Protein AF-A0AB73HTW9-F1 (afdb_monomer_lite)

pLDDT: mean 83.54, std 16.9, range [33.88, 97.88]

Foldseek 3Di:
DCVVDVVLLLLQLLLLCCQQLLDALVQQADFDPQFAFLLQWDADPVRWTKRFGDGPNDGPAITTHDPVCLQPRQQVSCVSVVHHSHGDNPGRHGPDADPVRGHGDHSVVSCVSNVVVLVVVLVVCVVVPHDVVVSVVCVVCVRVCSSLVSLVVCVVVDDPVNSCRSNVDPDCPVPVVPDPPPPPDD

Sequence (186 aa):
MASEDVRHERTLFILATVYAMYLNVSDLSGTGRDAPAMKDFRRDAAGLWWLYLRKGGRLIDRVRAPQEYLDVYLARYRRILNLPPLPSDDEAVPLLCTLRGRPGLSDHHIRGLLQPVFDLALVRMRQDGWSEMEVDQLRSASLQWIRNTSARLASPNLNVLELQAALRIRDVIRYTATVPNEESDS

Radius of gyration: 17.73 Å; chains: 1; bounding box: 41×35×54 Å

Structure (mmCIF, N/CA/C/O backbone):
data_AF-A0AB73HTW9-F1
#
_entry.id   AF-A0AB73HTW9-F1
#
loop_
_atom_site.group_PDB
_atom_site.id
_atom_site.type_symbol
_atom_site.label_atom_id
_atom_site.label_alt_id
_atom_site.label_comp_id
_atom_site.label_asym_id
_atom_site.label_entity_id
_atom_site.label_seq_id
_atom_site.pdbx_PDB_ins_code
_atom_site.Cartn_x
_atom_site.Cartn_y
_atom_site.Cartn_z
_atom_site.occupancy
_atom_site.B_iso_or_equiv
_atom_site.auth_seq_id
_atom_site.auth_comp_id
_atom_site.auth_asym_id
_atom_site.auth_atom_id
_atom_site.pdbx_PDB_model_num
ATOM 1 N N . MET A 1 1 ? -18.161 -1.913 -0.623 1.00 71.50 1 MET A N 1
ATOM 2 C CA . MET A 1 1 ? -17.395 -0.847 -1.322 1.00 71.50 1 MET A CA 1
ATOM 3 C C . MET A 1 1 ? -16.703 -1.339 -2.600 1.00 71.50 1 MET A C 1
ATOM 5 O O . MET A 1 1 ? -17.263 -1.128 -3.658 1.00 71.50 1 MET A O 1
ATOM 9 N N . ALA A 1 2 ? -15.531 -1.996 -2.580 1.00 71.94 2 ALA A N 1
ATOM 10 C CA . ALA A 1 2 ? -14.818 -2.351 -3.831 1.00 71.94 2 ALA A CA 1
ATOM 11 C C . ALA A 1 2 ? -15.477 -3.466 -4.660 1.00 71.94 2 ALA A C 1
ATOM 13 O O . ALA A 1 2 ? -15.437 -3.431 -5.881 1.00 71.94 2 ALA A O 1
ATOM 14 N N . SER A 1 3 ? -16.133 -4.429 -4.008 1.00 79.38 3 SER A N 1
ATOM 15 C CA . SER A 1 3 ? -16.941 -5.439 -4.710 1.00 79.38 3 SER A CA 1
ATOM 16 C C . SER A 1 3 ? -18.249 -4.876 -5.287 1.00 79.38 3 SER A C 1
ATOM 18 O O . SER A 1 3 ? -18.907 -5.561 -6.058 1.00 79.38 3 SER A O 1
ATOM 20 N N . GLU A 1 4 ? -18.630 -3.653 -4.903 1.00 81.00 4 GLU A N 1
ATOM 21 C CA . GLU A 1 4 ? -19.848 -2.971 -5.366 1.00 81.00 4 GLU A CA 1
ATOM 22 C C . GLU A 1 4 ? -19.537 -1.926 -6.451 1.00 81.00 4 GLU A C 1
ATOM 24 O O . GLU A 1 4 ? -20.322 -1.765 -7.380 1.00 81.00 4 GLU A O 1
ATOM 29 N N . ASP A 1 5 ? -18.394 -1.230 -6.361 1.00 86.31 5 ASP A N 1
ATOM 30 C CA . ASP A 1 5 ? -17.963 -0.215 -7.329 1.00 86.31 5 ASP A CA 1
ATOM 31 C C . ASP A 1 5 ? -16.446 -0.286 -7.583 1.00 86.31 5 ASP A C 1
ATOM 33 O O . ASP A 1 5 ? -15.616 -0.101 -6.682 1.00 86.31 5 ASP A O 1
ATOM 37 N N . VAL A 1 6 ? -16.089 -0.476 -8.858 1.00 86.75 6 VAL A N 1
ATOM 38 C CA . VAL A 1 6 ? -14.709 -0.532 -9.364 1.00 86.75 6 VAL A CA 1
ATOM 39 C C . VAL A 1 6 ? -13.887 0.712 -9.008 1.00 86.75 6 VAL A C 1
ATOM 41 O O . VAL A 1 6 ? -12.664 0.644 -8.880 1.00 86.75 6 VAL A O 1
ATOM 44 N N . ARG A 1 7 ? -14.532 1.864 -8.783 1.00 87.25 7 ARG A N 1
ATOM 45 C CA . ARG A 1 7 ? -13.865 3.114 -8.380 1.00 87.25 7 ARG A CA 1
ATOM 46 C C . ARG A 1 7 ? -13.124 2.987 -7.049 1.00 87.25 7 ARG A C 1
ATOM 48 O O . ARG A 1 7 ? -12.178 3.740 -6.809 1.00 87.25 7 ARG A O 1
ATOM 55 N N . HIS A 1 8 ? -13.512 2.030 -6.206 1.00 92.31 8 HIS A N 1
ATOM 56 C CA . HIS A 1 8 ? -12.873 1.773 -4.919 1.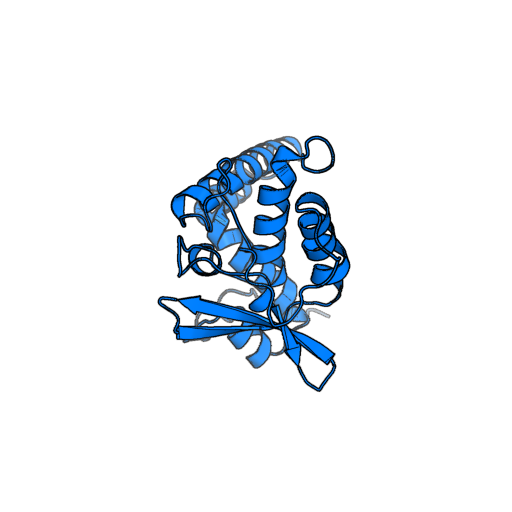00 92.31 8 HIS A CA 1
ATOM 57 C C . HIS A 1 8 ? -11.729 0.751 -4.979 1.00 92.31 8 HIS A C 1
ATOM 59 O O . HIS A 1 8 ? -11.052 0.568 -3.969 1.00 92.31 8 HIS A O 1
ATOM 65 N N . GLU A 1 9 ? -11.440 0.137 -6.131 1.00 94.25 9 GLU A N 1
ATOM 66 C CA . GLU A 1 9 ? -10.352 -0.849 -6.269 1.00 94.25 9 GLU A CA 1
ATOM 67 C C . GLU A 1 9 ? -8.980 -0.252 -5.938 1.00 94.25 9 GLU A C 1
ATOM 69 O O . GLU A 1 9 ? -8.179 -0.867 -5.239 1.00 94.25 9 GLU A O 1
ATOM 74 N N . ARG A 1 10 ? -8.727 1.001 -6.341 1.00 95.25 10 ARG A N 1
ATOM 75 C CA . ARG A 1 10 ? -7.492 1.712 -5.969 1.00 95.25 10 ARG A CA 1
ATOM 76 C C . ARG A 1 10 ? -7.399 1.950 -4.462 1.00 95.25 10 ARG A C 1
ATOM 78 O O . ARG A 1 10 ? -6.324 1.806 -3.891 1.00 95.25 10 ARG A O 1
ATOM 85 N N . THR A 1 11 ? -8.509 2.311 -3.819 1.00 95.50 11 THR A N 1
ATOM 86 C CA . THR A 1 11 ? -8.559 2.504 -2.362 1.00 95.50 11 THR A CA 1
ATOM 87 C C . THR A 1 11 ? -8.315 1.186 -1.627 1.00 95.50 11 THR A C 1
ATOM 89 O O . THR A 1 11 ? -7.505 1.158 -0.704 1.00 95.50 11 THR A O 1
ATOM 92 N N . LEU A 1 12 ? -8.954 0.092 -2.063 1.00 95.44 12 LEU A N 1
ATOM 93 C CA . LEU A 1 12 ? -8.742 -1.247 -1.508 1.00 95.44 12 LEU A CA 1
ATOM 94 C C . LEU A 1 12 ? -7.286 -1.685 -1.663 1.00 95.44 12 LEU A C 1
ATOM 96 O O . LEU A 1 12 ? -6.686 -2.139 -0.693 1.00 95.44 12 LEU A O 1
ATOM 100 N N . PHE A 1 13 ? -6.717 -1.520 -2.858 1.00 96.75 13 PHE A N 1
ATOM 101 C CA . PHE A 1 13 ? -5.325 -1.860 -3.118 1.00 96.75 13 PHE A CA 1
ATOM 102 C C . PHE A 1 13 ? -4.390 -1.121 -2.161 1.00 96.75 13 PHE A C 1
ATOM 104 O O . PHE A 1 13 ? -3.608 -1.766 -1.471 1.00 96.75 13 PHE A O 1
ATOM 111 N N . ILE A 1 14 ? -4.515 0.206 -2.044 1.00 95.69 14 ILE A N 1
ATOM 112 C CA . ILE A 1 14 ? -3.699 1.013 -1.122 1.00 95.69 14 ILE A CA 1
ATOM 113 C C . ILE A 1 14 ? -3.844 0.506 0.317 1.00 95.69 14 ILE A C 1
ATOM 115 O O . ILE A 1 14 ? -2.840 0.299 0.995 1.00 95.69 14 ILE A O 1
ATOM 119 N N . LEU A 1 15 ? -5.080 0.306 0.778 1.00 93.56 15 LEU A N 1
ATOM 120 C CA . LEU A 1 15 ? -5.375 -0.133 2.139 1.00 93.56 15 LEU A CA 1
ATOM 121 C C . LEU A 1 15 ? -4.731 -1.491 2.444 1.00 93.56 15 LEU A C 1
ATOM 123 O O . LEU A 1 15 ? -4.021 -1.627 3.438 1.00 93.56 15 LEU A O 1
ATOM 127 N N . ALA A 1 16 ? -4.936 -2.470 1.561 1.00 94.44 16 ALA A N 1
ATOM 128 C CA . ALA A 1 16 ? -4.372 -3.807 1.687 1.00 94.44 16 ALA A CA 1
ATOM 129 C C . ALA A 1 16 ? -2.839 -3.786 1.629 1.00 94.44 16 ALA A C 1
ATOM 131 O O . ALA A 1 16 ? -2.193 -4.465 2.418 1.00 94.44 16 ALA A O 1
ATOM 132 N N . THR A 1 17 ? -2.255 -2.966 0.748 1.00 94.88 17 THR A N 1
ATOM 133 C CA . THR A 1 17 ? -0.798 -2.776 0.631 1.00 94.88 17 THR A CA 1
ATOM 134 C C . THR A 1 17 ? -0.213 -2.250 1.942 1.00 94.88 17 THR A C 1
ATOM 136 O O . THR A 1 17 ? 0.753 -2.803 2.464 1.00 94.88 17 THR A O 1
ATOM 139 N N . VAL A 1 18 ? -0.811 -1.187 2.493 1.00 91.56 18 VAL A N 1
ATOM 140 C CA . VAL A 1 18 ? -0.378 -0.570 3.754 1.00 91.56 18 VAL A CA 1
ATOM 141 C C . VAL A 1 18 ? -0.496 -1.551 4.914 1.00 91.56 18 VAL A C 1
ATOM 143 O O . VAL A 1 18 ? 0.427 -1.647 5.718 1.00 91.56 18 VAL A O 1
ATOM 146 N N . TYR A 1 19 ? -1.601 -2.292 4.975 1.00 88.44 19 TYR A N 1
ATOM 147 C CA . TYR A 1 19 ? -1.871 -3.256 6.035 1.00 88.44 19 TYR A CA 1
ATOM 148 C C . TYR A 1 19 ? -0.941 -4.476 5.973 1.00 88.44 19 TYR A C 1
ATOM 150 O O . TYR A 1 19 ? -0.276 -4.790 6.954 1.00 88.44 19 TYR A O 1
ATOM 158 N N . ALA A 1 20 ? -0.858 -5.148 4.822 1.00 90.12 20 ALA A N 1
ATOM 159 C CA . ALA A 1 20 ? -0.144 -6.419 4.680 1.00 90.12 20 ALA A CA 1
ATOM 160 C C . ALA A 1 20 ? 1.383 -6.283 4.765 1.00 90.12 20 ALA A C 1
ATOM 162 O O . ALA A 1 20 ? 2.072 -7.261 5.040 1.00 90.12 20 ALA A O 1
ATOM 163 N N . MET A 1 21 ? 1.914 -5.091 4.489 1.00 90.12 21 MET A N 1
ATOM 164 C CA . MET A 1 21 ? 3.356 -4.823 4.467 1.00 90.12 21 MET A CA 1
ATOM 165 C C . MET A 1 21 ? 3.774 -3.729 5.454 1.00 90.12 21 MET A C 1
ATOM 167 O O . MET A 1 21 ? 4.894 -3.225 5.373 1.00 90.12 21 MET A O 1
ATOM 171 N N . TYR A 1 22 ? 2.881 -3.352 6.374 1.00 87.25 22 TYR A N 1
ATOM 172 C CA . TYR A 1 22 ? 3.131 -2.377 7.440 1.00 87.25 22 TYR A CA 1
ATOM 173 C C . TYR A 1 22 ? 3.734 -1.068 6.919 1.00 87.25 22 TYR A C 1
ATOM 175 O O . TYR A 1 22 ? 4.659 -0.524 7.517 1.00 87.25 22 TYR A O 1
ATOM 183 N N . LEU A 1 23 ? 3.265 -0.573 5.773 1.00 88.00 23 LEU A N 1
ATOM 184 C CA . LEU A 1 23 ? 3.856 0.598 5.123 1.00 88.00 23 LEU A CA 1
ATOM 185 C C . LEU A 1 23 ? 3.364 1.905 5.741 1.00 88.00 23 LEU A C 1
ATOM 187 O O . LEU A 1 23 ? 2.275 1.998 6.299 1.00 88.00 23 LEU A O 1
ATOM 191 N N . ASN A 1 24 ? 4.161 2.963 5.612 1.00 88.00 24 ASN A N 1
ATOM 192 C CA . ASN A 1 24 ? 3.659 4.321 5.770 1.00 88.00 24 ASN A CA 1
ATOM 193 C C . ASN A 1 24 ? 2.975 4.747 4.469 1.00 88.00 24 ASN A C 1
ATOM 195 O O . ASN A 1 24 ? 3.372 4.336 3.382 1.00 88.00 24 ASN A O 1
ATOM 199 N N . VAL A 1 25 ? 2.006 5.661 4.546 1.00 89.12 25 VAL A N 1
ATOM 200 C CA . VAL A 1 25 ? 1.416 6.273 3.337 1.00 89.12 25 VAL A CA 1
ATOM 201 C C . VAL A 1 25 ? 2.493 6.926 2.467 1.00 89.12 25 VAL A C 1
ATOM 203 O O . VAL A 1 25 ? 2.462 6.835 1.238 1.00 89.12 25 VAL A O 1
ATOM 206 N N . SER A 1 26 ? 3.494 7.524 3.114 1.00 90.12 26 SER A N 1
ATOM 207 C CA . SER A 1 26 ? 4.637 8.112 2.438 1.00 90.12 26 SER A CA 1
ATOM 208 C C . SER A 1 26 ? 5.480 7.086 1.685 1.00 90.12 26 SER A C 1
ATOM 210 O O . SER A 1 26 ? 6.164 7.492 0.762 1.00 90.12 26 SER A O 1
ATOM 212 N N . ASP A 1 27 ? 5.424 5.789 1.990 1.00 92.12 27 ASP A N 1
ATOM 213 C CA . ASP A 1 27 ? 6.158 4.764 1.235 1.00 92.12 27 ASP A CA 1
ATOM 214 C C . ASP A 1 27 ? 5.536 4.513 -0.147 1.00 92.12 27 ASP A C 1
ATOM 216 O O . ASP A 1 27 ? 6.251 4.200 -1.095 1.00 92.12 27 ASP A O 1
ATOM 220 N N . LEU A 1 28 ? 4.220 4.714 -0.280 1.00 93.69 28 LEU A N 1
ATOM 221 C CA . LEU A 1 28 ? 3.478 4.556 -1.537 1.00 93.69 28 LEU A CA 1
ATOM 222 C C . LEU A 1 28 ? 3.302 5.867 -2.311 1.00 93.69 28 LEU A C 1
ATOM 224 O O . LEU A 1 28 ? 2.846 5.860 -3.456 1.00 93.69 28 LEU A O 1
ATOM 228 N N . SER A 1 29 ? 3.639 7.001 -1.696 1.00 94.44 29 SER A N 1
ATOM 229 C CA . SER A 1 29 ? 3.540 8.303 -2.347 1.00 94.44 29 SER A CA 1
ATOM 230 C C . SER A 1 29 ? 4.714 8.569 -3.289 1.00 94.44 29 SER A C 1
ATOM 232 O O . SER A 1 29 ? 5.833 8.094 -3.094 1.00 94.44 29 SER A O 1
ATOM 234 N N . GLY A 1 30 ? 4.474 9.386 -4.303 1.00 94.44 30 GLY A N 1
ATOM 235 C CA . GLY A 1 30 ? 5.463 9.773 -5.305 1.00 94.44 30 GLY A CA 1
ATOM 236 C C . GLY A 1 30 ? 4.753 10.188 -6.581 1.00 94.44 30 GLY A C 1
ATOM 237 O O . GLY A 1 30 ? 3.630 9.754 -6.821 1.00 94.44 30 GLY A O 1
ATOM 238 N N . THR A 1 31 ? 5.363 11.049 -7.388 1.00 93.50 31 THR A N 1
ATOM 239 C CA . THR A 1 31 ? 4.792 11.491 -8.667 1.00 93.50 31 THR A CA 1
ATOM 240 C C . THR A 1 31 ? 5.856 11.515 -9.757 1.00 93.50 31 THR A C 1
ATOM 242 O O . THR A 1 31 ? 7.052 11.632 -9.489 1.00 93.50 31 THR A O 1
ATOM 245 N N . GLY A 1 32 ? 5.424 11.404 -11.015 1.00 91.19 32 GLY A N 1
ATOM 246 C CA . GLY A 1 32 ? 6.343 11.488 -12.150 1.00 91.19 32 GLY A CA 1
ATOM 247 C C . GLY A 1 32 ? 7.371 10.355 -12.131 1.00 91.19 32 GLY A C 1
ATOM 248 O O . GLY A 1 32 ? 7.002 9.186 -12.065 1.00 91.19 32 GLY A O 1
ATOM 249 N N . ARG A 1 33 ? 8.661 10.708 -12.190 1.00 88.19 33 ARG A N 1
ATOM 250 C CA . ARG A 1 33 ? 9.775 9.742 -12.189 1.00 88.19 33 ARG A CA 1
ATOM 251 C C . ARG A 1 33 ? 9.998 9.060 -10.835 1.00 88.19 33 ARG A C 1
ATOM 253 O O . ARG A 1 33 ? 10.601 7.995 -10.809 1.00 88.19 33 ARG A O 1
ATOM 260 N N . ASP A 1 34 ? 9.500 9.654 -9.753 1.00 90.62 34 ASP A N 1
ATOM 261 C CA . ASP A 1 34 ? 9.613 9.120 -8.391 1.00 90.62 34 ASP A CA 1
ATOM 262 C C . ASP A 1 34 ? 8.378 8.314 -7.965 1.00 90.62 34 ASP A C 1
ATOM 264 O O . ASP A 1 34 ? 8.261 7.925 -6.804 1.00 90.62 34 ASP A O 1
ATOM 268 N N . ALA A 1 35 ? 7.426 8.087 -8.874 1.00 95.06 35 ALA A N 1
ATOM 269 C CA . ALA A 1 35 ? 6.278 7.240 -8.592 1.00 95.06 35 ALA A CA 1
ATOM 270 C C . ALA A 1 35 ? 6.724 5.772 -8.422 1.00 95.06 35 ALA A C 1
ATOM 272 O O . ALA A 1 35 ? 7.416 5.260 -9.308 1.00 95.06 35 ALA A O 1
ATOM 273 N N . PRO A 1 36 ? 6.300 5.079 -7.346 1.00 95.75 36 PRO A N 1
ATOM 274 C CA . PRO A 1 36 ? 6.485 3.635 -7.229 1.00 95.75 36 PRO A CA 1
ATOM 275 C C . PRO A 1 36 ? 5.899 2.900 -8.439 1.00 95.75 36 PRO A C 1
ATOM 277 O O . PRO A 1 36 ? 4.845 3.298 -8.948 1.00 95.75 36 PRO A O 1
ATOM 280 N N . ALA A 1 37 ? 6.548 1.827 -8.886 1.00 96.50 37 ALA A N 1
ATOM 281 C CA . ALA A 1 37 ? 6.168 1.076 -10.082 1.00 96.50 37 ALA A CA 1
ATOM 282 C C . ALA A 1 37 ? 6.061 -0.436 -9.829 1.00 96.50 37 ALA A C 1
ATOM 284 O O . ALA A 1 37 ? 6.561 -0.960 -8.840 1.00 96.50 37 ALA A O 1
ATOM 285 N N . MET A 1 38 ? 5.410 -1.158 -10.741 1.00 97.12 38 MET A N 1
ATOM 286 C CA . MET A 1 38 ? 5.185 -2.604 -10.636 1.00 97.12 38 MET A CA 1
ATOM 287 C C . MET A 1 38 ? 6.499 -3.390 -10.535 1.00 97.12 38 MET A C 1
ATOM 289 O O . MET A 1 38 ? 6.590 -4.295 -9.713 1.00 97.12 38 MET A O 1
ATOM 293 N N . LYS A 1 39 ? 7.547 -2.965 -11.253 1.00 96.06 39 LYS A N 1
ATOM 294 C CA . LYS A 1 39 ? 8.926 -3.486 -11.148 1.00 96.06 39 LYS A CA 1
ATOM 295 C C . LYS A 1 39 ? 9.589 -3.378 -9.767 1.00 96.06 39 LYS A C 1
ATOM 297 O O . LYS A 1 39 ? 10.694 -3.898 -9.570 1.00 96.06 39 LYS A O 1
ATOM 302 N N . ASP A 1 40 ? 8.998 -2.617 -8.845 1.00 96.56 40 ASP A N 1
ATOM 303 C CA . ASP A 1 40 ? 9.479 -2.535 -7.468 1.00 96.56 40 ASP A CA 1
ATOM 304 C C . ASP A 1 40 ? 9.033 -3.751 -6.644 1.00 96.56 40 ASP A C 1
ATOM 306 O O . ASP A 1 40 ? 9.660 -4.048 -5.629 1.00 96.56 40 ASP A O 1
ATOM 310 N N . PHE A 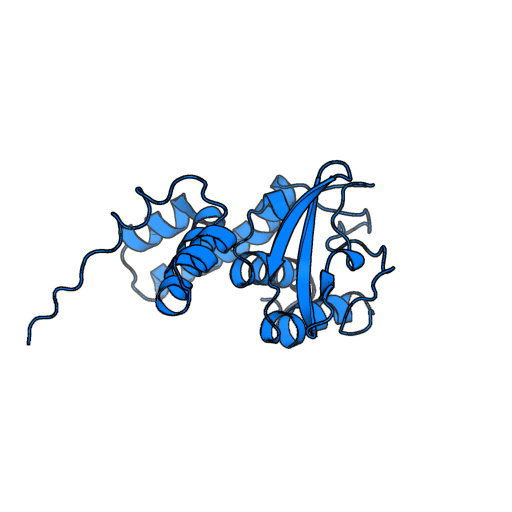1 41 ? 8.027 -4.509 -7.097 1.00 97.31 41 PHE A N 1
ATOM 311 C CA . PHE A 1 41 ? 7.805 -5.874 -6.630 1.00 97.31 41 PHE A CA 1
ATOM 312 C C . PHE A 1 41 ? 8.769 -6.816 -7.344 1.00 97.31 41 PHE A C 1
ATOM 314 O O . PHE A 1 41 ? 8.750 -6.917 -8.569 1.00 97.31 41 PHE A O 1
ATOM 321 N N . ARG A 1 42 ? 9.607 -7.517 -6.583 1.00 95.75 42 ARG A N 1
ATOM 322 C CA . ARG A 1 42 ? 10.604 -8.444 -7.126 1.00 95.75 42 ARG A CA 1
ATOM 323 C C . ARG A 1 42 ? 10.626 -9.741 -6.357 1.00 95.75 42 ARG A C 1
ATOM 325 O O . ARG A 1 42 ? 10.487 -9.746 -5.134 1.00 95.75 42 ARG A O 1
ATOM 332 N N . ARG A 1 43 ? 10.872 -10.822 -7.085 1.00 95.38 43 ARG A N 1
ATOM 333 C CA . ARG A 1 43 ? 11.101 -12.141 -6.511 1.00 95.38 43 ARG A CA 1
ATOM 334 C C . ARG A 1 43 ? 12.600 -12.385 -6.377 1.00 95.38 43 ARG A C 1
ATOM 336 O O . ARG A 1 43 ? 13.350 -12.127 -7.314 1.00 95.38 43 ARG A O 1
ATOM 343 N N . ASP A 1 44 ? 13.042 -12.857 -5.220 1.00 94.19 44 ASP A N 1
ATOM 344 C CA . ASP A 1 44 ? 14.433 -13.251 -5.012 1.00 94.19 44 ASP A CA 1
ATOM 345 C C . ASP A 1 44 ? 14.707 -14.692 -5.481 1.00 94.19 44 ASP A C 1
ATOM 347 O O . ASP A 1 44 ? 13.817 -15.407 -5.948 1.00 94.19 44 ASP A O 1
ATOM 351 N N . ALA A 1 45 ? 15.964 -15.127 -5.355 1.00 94.00 45 ALA A N 1
ATOM 352 C CA . ALA A 1 45 ? 16.395 -16.468 -5.750 1.00 94.00 45 ALA A CA 1
ATOM 353 C C . ALA A 1 45 ? 15.751 -17.596 -4.921 1.00 94.00 45 ALA A C 1
ATOM 355 O O . ALA A 1 45 ? 15.685 -18.729 -5.389 1.00 94.00 45 ALA A O 1
ATOM 356 N N . ALA A 1 46 ? 15.258 -17.296 -3.715 1.00 93.88 46 ALA A N 1
ATOM 357 C CA . ALA A 1 46 ? 14.534 -18.241 -2.870 1.00 93.88 46 ALA A CA 1
ATOM 358 C C . ALA A 1 46 ? 13.029 -18.290 -3.203 1.00 93.88 46 ALA A C 1
ATOM 360 O O . ALA A 1 46 ? 12.271 -19.001 -2.547 1.00 93.88 46 ALA A O 1
ATOM 361 N N . GLY A 1 47 ? 12.584 -17.541 -4.217 1.00 92.56 47 GLY A N 1
ATOM 362 C CA . GLY A 1 47 ? 11.184 -17.473 -4.625 1.00 92.56 47 GLY A CA 1
ATOM 363 C C . GLY A 1 47 ? 10.339 -16.523 -3.775 1.00 92.56 47 GLY A C 1
ATOM 364 O O . GLY A 1 47 ? 9.122 -16.484 -3.948 1.00 92.56 47 GLY A O 1
ATOM 365 N N . LEU A 1 48 ? 10.956 -15.745 -2.885 1.00 94.38 48 LEU A N 1
ATOM 366 C CA . LEU A 1 48 ? 10.261 -14.835 -1.984 1.00 94.38 48 LEU A CA 1
ATOM 367 C C . LEU A 1 48 ? 10.064 -13.477 -2.638 1.00 94.38 48 LEU A C 1
ATOM 369 O O . LEU A 1 48 ? 10.961 -12.951 -3.296 1.00 94.38 48 LEU A O 1
ATOM 373 N N . TRP A 1 49 ? 8.896 -12.885 -2.422 1.00 96.75 49 TRP A N 1
ATOM 374 C CA . TRP A 1 49 ? 8.562 -11.585 -2.980 1.00 96.75 49 TRP A CA 1
ATOM 375 C C . TRP A 1 49 ? 8.848 -10.440 -2.018 1.00 96.75 49 TRP A C 1
ATOM 377 O O . TRP A 1 49 ? 8.598 -10.508 -0.813 1.00 96.75 49 TRP A O 1
ATOM 387 N N . TRP A 1 50 ? 9.325 -9.348 -2.598 1.00 96.56 50 TRP A N 1
ATOM 388 C CA . TRP A 1 50 ? 9.738 -8.142 -1.906 1.00 96.56 50 TRP A CA 1
ATOM 389 C C . TRP A 1 50 ? 9.193 -6.920 -2.625 1.00 96.56 50 TRP A C 1
ATOM 391 O O . TRP A 1 50 ? 9.247 -6.852 -3.850 1.00 96.56 50 TRP A O 1
ATOM 401 N N . LEU A 1 51 ? 8.739 -5.932 -1.864 1.00 96.94 51 LEU A N 1
ATOM 402 C CA . LEU A 1 51 ? 8.467 -4.591 -2.359 1.00 96.94 51 LEU A CA 1
ATOM 403 C C . LEU A 1 51 ? 9.648 -3.681 -2.009 1.00 96.94 51 LEU A C 1
ATOM 405 O O . LEU A 1 51 ? 9.935 -3.437 -0.837 1.00 96.94 51 LEU A O 1
ATOM 409 N N . TYR A 1 52 ? 10.332 -3.181 -3.033 1.00 95.25 52 TYR A N 1
ATOM 410 C CA . TYR A 1 52 ? 11.459 -2.263 -2.914 1.00 95.25 52 TYR A CA 1
ATOM 411 C C . TYR A 1 52 ? 10.950 -0.822 -2.829 1.00 95.25 52 TYR A C 1
ATOM 413 O O . TYR A 1 52 ? 10.366 -0.289 -3.766 1.00 95.25 52 TYR A O 1
ATOM 421 N N . LEU A 1 53 ? 11.200 -0.159 -1.706 1.00 94.38 53 LEU A N 1
ATOM 422 C CA . LEU A 1 53 ? 10.750 1.205 -1.460 1.00 94.38 53 LEU A CA 1
ATOM 423 C C . LEU A 1 53 ? 11.812 2.190 -1.940 1.00 94.38 53 LEU A C 1
ATOM 425 O O . LEU A 1 53 ? 12.971 2.128 -1.523 1.00 94.38 53 LEU A O 1
ATOM 429 N N . ARG A 1 54 ? 11.425 3.122 -2.814 1.00 90.88 54 ARG A N 1
ATOM 430 C CA . ARG A 1 54 ? 12.346 4.090 -3.422 1.00 90.88 54 ARG A CA 1
ATOM 431 C C . ARG A 1 54 ? 11.891 5.528 -3.220 1.00 90.88 54 ARG A C 1
ATOM 433 O O . ARG A 1 54 ? 10.699 5.818 -3.230 1.00 90.88 54 ARG A O 1
ATOM 440 N N . LYS A 1 55 ? 12.857 6.438 -3.073 1.00 86.62 55 LYS A N 1
ATOM 441 C CA . LYS A 1 55 ? 12.647 7.894 -3.011 1.00 86.62 55 LYS A CA 1
ATOM 442 C C . LYS A 1 55 ? 13.766 8.620 -3.746 1.00 86.62 55 LYS A C 1
ATOM 444 O O . LYS A 1 55 ? 14.937 8.352 -3.481 1.00 86.62 55 LYS A O 1
ATOM 449 N N . GLY A 1 56 ? 13.424 9.521 -4.670 1.00 85.38 56 GLY A N 1
ATOM 450 C CA . GLY A 1 56 ? 14.424 10.245 -5.465 1.00 85.38 56 GLY A CA 1
ATOM 451 C C . GLY A 1 56 ? 15.342 9.297 -6.248 1.00 85.38 56 GLY A C 1
ATOM 452 O O . GLY A 1 56 ? 16.557 9.480 -6.258 1.00 85.38 56 GLY A O 1
ATOM 453 N N . GLY A 1 57 ? 14.792 8.194 -6.768 1.00 83.75 57 GLY A N 1
ATOM 454 C CA . GLY A 1 57 ? 15.540 7.109 -7.422 1.00 83.75 57 GLY A CA 1
ATOM 455 C C . GLY A 1 57 ? 16.392 6.207 -6.511 1.00 83.75 57 GLY A C 1
ATOM 456 O O . GLY A 1 57 ? 16.883 5.173 -6.968 1.00 83.75 57 GLY A O 1
ATOM 457 N N . ARG A 1 58 ? 16.553 6.528 -5.222 1.00 88.56 58 ARG A N 1
ATOM 458 C CA . ARG A 1 58 ? 17.360 5.737 -4.279 1.00 88.56 58 ARG A CA 1
ATOM 459 C C . ARG A 1 58 ? 16.514 4.691 -3.569 1.00 88.56 58 ARG A C 1
ATOM 461 O O . ARG A 1 58 ? 15.386 4.976 -3.174 1.00 88.56 58 ARG A O 1
ATOM 468 N N . LEU A 1 59 ? 17.072 3.494 -3.389 1.00 91.56 59 LEU A N 1
ATOM 469 C CA . LEU A 1 59 ? 16.494 2.473 -2.518 1.00 91.56 59 LEU A CA 1
ATOM 470 C C . LEU A 1 59 ? 16.585 2.965 -1.072 1.00 91.56 59 LEU A C 1
ATOM 472 O O . LEU A 1 59 ? 17.683 3.238 -0.594 1.00 91.56 59 LEU A O 1
ATOM 476 N N . ILE A 1 60 ? 15.440 3.095 -0.407 1.00 92.00 60 ILE A N 1
ATOM 477 C CA . ILE A 1 60 ? 15.385 3.455 1.013 1.00 92.00 60 ILE A CA 1
ATOM 478 C C . ILE A 1 60 ? 15.179 2.228 1.894 1.00 92.00 60 ILE A C 1
ATOM 480 O O . ILE A 1 60 ? 15.633 2.234 3.033 1.00 92.00 60 ILE A O 1
ATOM 484 N N . ASP A 1 61 ? 14.489 1.202 1.385 1.00 91.44 61 ASP A N 1
ATOM 485 C CA . ASP A 1 61 ? 14.200 -0.027 2.124 1.00 91.44 61 ASP A CA 1
ATOM 486 C C . ASP A 1 61 ? 13.593 -1.108 1.223 1.00 91.44 61 ASP A C 1
ATOM 488 O O . ASP A 1 61 ? 13.251 -0.843 0.069 1.00 91.44 61 ASP A O 1
ATOM 492 N N . ARG A 1 62 ? 13.383 -2.306 1.765 1.00 93.00 62 ARG A N 1
ATOM 493 C CA . ARG A 1 62 ? 12.520 -3.328 1.170 1.00 93.00 62 ARG A CA 1
ATOM 494 C C . ARG A 1 62 ? 11.710 -4.035 2.247 1.00 93.00 62 ARG A C 1
ATOM 496 O O . ARG A 1 62 ? 12.217 -4.318 3.326 1.00 93.00 62 ARG A O 1
ATOM 503 N N . VAL A 1 63 ? 10.476 -4.386 1.920 1.00 92.06 63 VAL A N 1
ATOM 504 C CA . VAL A 1 63 ? 9.595 -5.154 2.808 1.00 92.06 63 VAL A CA 1
ATOM 505 C C . VAL A 1 63 ? 9.164 -6.437 2.123 1.00 92.06 63 VAL A C 1
ATOM 507 O O . VAL A 1 63 ? 9.031 -6.480 0.898 1.00 92.06 63 VAL A O 1
ATOM 510 N N . ARG A 1 64 ? 8.973 -7.502 2.900 1.00 93.56 64 ARG A N 1
ATOM 511 C CA . ARG A 1 64 ? 8.482 -8.766 2.356 1.00 93.56 64 ARG A CA 1
ATOM 512 C C . ARG A 1 64 ? 7.016 -8.611 1.969 1.00 93.56 64 ARG A C 1
ATOM 514 O O . ARG A 1 64 ? 6.221 -8.143 2.775 1.00 93.56 64 ARG A O 1
ATOM 521 N N . ALA A 1 65 ? 6.676 -9.023 0.754 1.00 95.12 65 ALA A N 1
ATOM 522 C CA . ALA A 1 65 ? 5.301 -9.091 0.283 1.00 95.12 65 ALA A CA 1
ATOM 523 C C . ALA A 1 65 ? 4.784 -10.524 0.505 1.00 95.12 65 ALA A C 1
ATOM 525 O O . ALA A 1 65 ? 5.309 -11.453 -0.119 1.00 95.12 65 ALA A O 1
ATOM 526 N N . PRO A 1 66 ? 3.806 -10.745 1.406 1.00 93.62 66 PRO A N 1
ATOM 527 C CA . PRO A 1 66 ? 3.250 -12.076 1.636 1.00 93.62 66 PRO A CA 1
ATOM 528 C C . PRO A 1 66 ? 2.634 -12.656 0.359 1.00 93.62 66 PRO A C 1
ATOM 530 O O . PRO A 1 66 ? 2.013 -11.928 -0.413 1.00 93.62 66 PRO A O 1
ATOM 533 N N . GLN A 1 67 ? 2.761 -13.969 0.156 1.00 93.75 67 GLN A N 1
ATOM 534 C CA . GLN A 1 67 ? 2.241 -14.630 -1.047 1.00 93.75 67 GLN A CA 1
ATOM 535 C C . GLN A 1 67 ? 0.721 -14.441 -1.188 1.00 93.75 67 GLN A C 1
ATOM 537 O O . GLN A 1 67 ? 0.248 -14.038 -2.245 1.00 93.75 67 GLN A O 1
ATOM 542 N N . GLU A 1 68 ? -0.026 -14.595 -0.092 1.00 94.62 68 GLU A N 1
ATOM 543 C CA . GLU A 1 68 ? -1.476 -14.357 -0.057 1.00 94.62 68 GLU A CA 1
ATOM 544 C C . GLU A 1 68 ? -1.848 -12.932 -0.500 1.00 94.62 68 GLU A C 1
ATOM 546 O O . GLU A 1 68 ? -2.810 -12.730 -1.240 1.00 94.62 68 GLU A O 1
ATOM 551 N N . TYR A 1 69 ? -1.050 -11.930 -0.113 1.00 96.50 69 TYR A N 1
ATOM 552 C CA . TYR A 1 69 ? -1.277 -10.555 -0.548 1.00 96.50 69 TYR A CA 1
ATOM 553 C C . TYR A 1 69 ? -1.143 -10.407 -2.072 1.00 96.50 69 TYR A C 1
ATOM 555 O O . TYR A 1 69 ? -1.930 -9.686 -2.696 1.00 96.50 69 TYR A O 1
ATOM 563 N N . LEU A 1 70 ? -0.173 -11.096 -2.681 1.00 97.38 70 LEU A N 1
ATOM 564 C CA . LEU A 1 70 ? 0.032 -11.059 -4.128 1.00 97.38 70 LEU A CA 1
ATOM 565 C C . LEU A 1 70 ? -1.144 -11.694 -4.870 1.00 97.38 70 LEU A C 1
ATOM 567 O O . LEU A 1 70 ? -1.682 -11.093 -5.802 1.00 97.38 70 LEU A O 1
ATOM 571 N N . ASP A 1 71 ? -1.556 -12.877 -4.421 1.00 96.44 71 ASP A N 1
ATOM 572 C CA . ASP A 1 71 ? -2.584 -13.683 -5.079 1.00 96.44 71 ASP A CA 1
ATOM 573 C C . ASP A 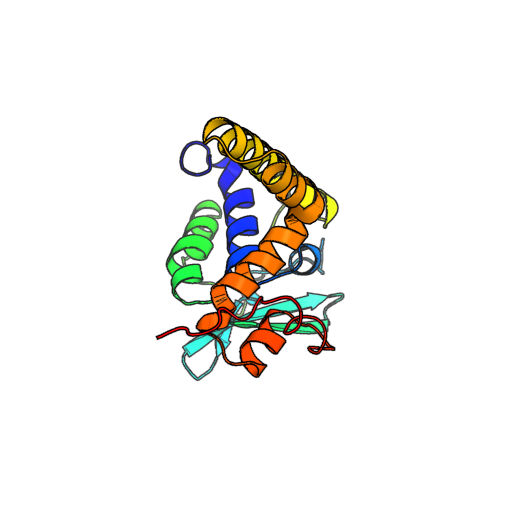1 71 ? -3.974 -13.044 -4.970 1.00 96.44 71 ASP A C 1
ATOM 575 O O . ASP A 1 71 ? -4.772 -13.109 -5.908 1.00 96.44 71 ASP A O 1
ATOM 579 N N . VAL A 1 72 ? -4.256 -12.377 -3.846 1.00 96.19 72 VAL A N 1
ATOM 580 C CA . VAL A 1 72 ? -5.568 -11.778 -3.577 1.00 96.19 72 VAL A CA 1
ATOM 581 C C . VAL A 1 72 ? -5.626 -10.316 -4.013 1.00 96.19 72 VAL A C 1
ATOM 583 O O . VAL A 1 72 ? -6.498 -9.941 -4.796 1.00 96.19 72 VAL A O 1
ATOM 586 N N . TYR A 1 73 ? -4.725 -9.465 -3.518 1.00 97.56 73 TYR A N 1
ATOM 587 C CA . TYR A 1 73 ? -4.870 -8.011 -3.643 1.00 97.56 73 TYR A CA 1
ATOM 588 C C . TYR A 1 73 ? -4.094 -7.435 -4.824 1.00 97.56 73 TYR A C 1
ATOM 590 O O . TYR A 1 73 ? -4.655 -6.645 -5.590 1.00 97.56 73 TYR A O 1
ATOM 598 N N . LEU A 1 74 ? -2.833 -7.840 -5.016 1.00 97.81 74 LEU A N 1
ATOM 599 C CA . LEU A 1 74 ? -2.036 -7.351 -6.144 1.00 97.81 74 LEU A CA 1
ATOM 600 C C . LEU A 1 74 ? -2.624 -7.838 -7.473 1.00 97.81 74 LEU A C 1
ATOM 602 O O . LEU A 1 74 ? -2.875 -7.024 -8.362 1.00 97.81 74 LEU A O 1
ATOM 606 N N . ALA A 1 75 ? -2.912 -9.137 -7.590 1.00 97.88 75 ALA A N 1
ATOM 607 C CA . ALA A 1 75 ? -3.506 -9.716 -8.791 1.00 97.88 75 ALA A CA 1
ATOM 608 C C . ALA A 1 75 ? -4.881 -9.106 -9.116 1.00 97.88 75 ALA A C 1
ATOM 610 O O . ALA A 1 75 ? -5.165 -8.806 -10.279 1.00 97.88 75 ALA A O 1
ATOM 611 N N . ARG A 1 76 ? -5.727 -8.868 -8.100 1.00 97.12 76 ARG A N 1
ATOM 612 C CA . ARG A 1 76 ? -7.029 -8.197 -8.270 1.00 97.12 76 ARG A CA 1
ATOM 613 C C . ARG A 1 76 ? -6.863 -6.800 -8.851 1.00 97.12 76 ARG A C 1
ATOM 615 O O . ARG A 1 76 ? -7.503 -6.486 -9.850 1.00 97.12 76 ARG A O 1
ATOM 622 N N . TYR A 1 77 ? -5.991 -5.986 -8.267 1.00 97.44 77 TYR A N 1
ATOM 623 C CA . TYR A 1 77 ? -5.790 -4.617 -8.725 1.00 97.44 77 TYR A CA 1
ATOM 624 C C . TYR A 1 77 ? -5.151 -4.558 -10.119 1.00 97.44 77 TYR A C 1
ATOM 626 O O . TYR A 1 77 ? -5.586 -3.789 -10.975 1.00 97.44 77 TYR A O 1
ATOM 634 N N . ARG A 1 78 ? -4.181 -5.435 -10.400 1.00 97.31 78 ARG A N 1
ATOM 635 C CA . ARG A 1 78 ? -3.554 -5.559 -11.725 1.00 97.31 78 ARG A CA 1
ATOM 636 C C . ARG A 1 78 ? -4.553 -5.951 -12.811 1.00 97.31 78 ARG A C 1
ATOM 638 O O . ARG A 1 78 ? -4.473 -5.410 -13.910 1.00 97.31 78 ARG A O 1
ATOM 645 N N . ARG A 1 79 ? -5.555 -6.779 -12.497 1.00 96.44 79 ARG A N 1
ATOM 646 C CA . ARG A 1 79 ? -6.657 -7.091 -13.424 1.00 96.44 79 ARG A CA 1
ATOM 647 C C . ARG A 1 79 ? -7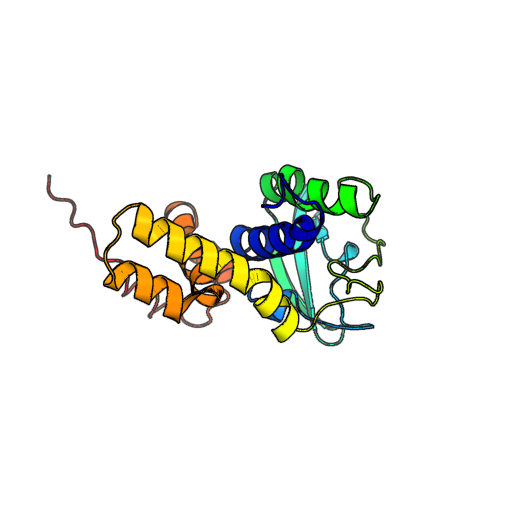.450 -5.844 -13.825 1.00 96.44 79 ARG A C 1
ATOM 649 O O . ARG A 1 79 ? -7.773 -5.699 -14.996 1.00 96.44 79 ARG A O 1
ATOM 656 N N . ILE A 1 80 ? -7.707 -4.922 -12.893 1.00 94.44 80 ILE A N 1
ATOM 657 C CA . ILE A 1 80 ? -8.375 -3.638 -13.190 1.00 94.44 80 ILE A CA 1
ATOM 658 C C . ILE A 1 80 ? -7.532 -2.769 -14.130 1.00 94.44 80 ILE A C 1
ATOM 660 O O . ILE A 1 80 ? -8.070 -2.026 -14.947 1.00 94.44 80 ILE A O 1
ATOM 664 N N . LEU A 1 81 ? -6.206 -2.889 -14.046 1.00 94.12 81 LEU A N 1
ATOM 665 C CA . LEU A 1 81 ? -5.257 -2.222 -14.936 1.00 94.12 81 LEU A CA 1
ATOM 666 C C . LEU A 1 81 ? -5.013 -2.983 -16.255 1.00 94.12 81 LEU A C 1
ATOM 668 O O . LEU A 1 81 ? -4.218 -2.520 -17.068 1.00 94.12 81 LEU A O 1
ATOM 672 N N . ASN A 1 82 ? -5.688 -4.119 -16.481 1.00 95.88 82 ASN A N 1
ATOM 673 C CA . ASN A 1 82 ? -5.471 -5.036 -17.608 1.00 95.88 82 ASN A CA 1
ATOM 674 C C . ASN A 1 82 ? -4.029 -5.565 -17.710 1.00 95.88 82 ASN A C 1
ATOM 676 O O . ASN A 1 82 ? -3.471 -5.698 -18.798 1.00 95.88 82 ASN A O 1
ATOM 680 N N . LEU A 1 83 ? -3.425 -5.868 -16.562 1.00 96.81 83 LEU A N 1
ATOM 681 C CA . LEU A 1 83 ? -2.076 -6.417 -16.452 1.00 96.81 83 LEU A CA 1
ATOM 682 C C . LEU A 1 83 ? -2.117 -7.901 -16.043 1.00 96.81 83 LEU A C 1
ATOM 684 O O . LEU A 1 83 ? -3.072 -8.329 -15.384 1.00 96.81 83 LEU A O 1
ATOM 688 N N . PRO A 1 84 ? -1.074 -8.692 -16.368 1.00 96.94 84 PRO A N 1
ATOM 689 C CA . PRO A 1 84 ? -0.924 -10.053 -15.851 1.00 96.94 84 PRO A CA 1
ATOM 690 C C . PRO A 1 84 ? -0.919 -10.087 -14.312 1.00 96.94 84 PRO A C 1
ATOM 692 O O . PRO A 1 84 ? -0.493 -9.108 -13.704 1.00 96.94 84 PRO A O 1
ATOM 695 N N . PRO A 1 85 ? -1.318 -11.188 -13.648 1.00 95.38 85 PRO A N 1
ATOM 696 C CA . PRO A 1 85 ? -1.487 -11.230 -12.187 1.00 95.38 85 PRO A CA 1
ATOM 697 C C . PRO A 1 85 ? -0.247 -10.852 -11.368 1.00 95.38 85 PRO A C 1
ATOM 699 O O . PRO A 1 85 ? -0.374 -10.198 -10.338 1.00 95.38 85 PRO A O 1
ATOM 702 N N . LEU A 1 86 ? 0.943 -11.224 -11.842 1.00 96.38 86 LEU A N 1
ATOM 703 C CA . LEU A 1 86 ? 2.218 -10.904 -11.203 1.00 96.38 86 LEU A CA 1
ATOM 704 C C . LEU A 1 86 ? 3.028 -9.936 -12.078 1.00 96.38 86 LEU A C 1
ATOM 706 O O . LEU A 1 86 ? 2.890 -9.970 -13.305 1.00 96.38 86 LEU A O 1
ATOM 710 N N . PRO A 1 87 ? 3.834 -9.054 -11.467 1.00 96.12 87 PRO A N 1
ATOM 711 C CA . PRO A 1 87 ? 4.661 -8.097 -12.190 1.00 96.12 87 PRO A CA 1
ATOM 712 C C . PRO A 1 87 ? 5.912 -8.752 -12.780 1.00 96.12 87 PRO A C 1
ATOM 714 O O . PRO A 1 87 ? 6.439 -9.719 -12.229 1.00 96.12 87 PRO A O 1
ATOM 717 N N . SER A 1 88 ? 6.402 -8.192 -13.887 1.00 93.31 88 SER A N 1
ATOM 718 C CA . SER A 1 88 ? 7.735 -8.503 -14.421 1.00 93.31 88 SER A CA 1
ATOM 719 C C . SER A 1 88 ? 8.786 -7.499 -13.936 1.00 93.31 88 SER A C 1
ATOM 721 O O . SER A 1 88 ? 8.462 -6.334 -13.695 1.00 93.31 88 SER A O 1
ATOM 723 N N . ASP A 1 89 ? 10.055 -7.909 -13.892 1.00 90.31 89 ASP A N 1
ATOM 724 C CA . ASP A 1 89 ? 11.169 -7.090 -13.381 1.00 90.31 89 ASP A CA 1
ATOM 725 C C . ASP A 1 89 ? 11.389 -5.760 -14.132 1.00 90.31 89 ASP A C 1
ATOM 727 O O . ASP A 1 89 ? 11.920 -4.808 -13.552 1.00 90.31 89 ASP A O 1
ATOM 731 N N . ASP A 1 90 ? 10.939 -5.670 -15.388 1.00 92.31 90 ASP A N 1
ATOM 732 C CA . ASP A 1 90 ? 11.055 -4.481 -16.244 1.00 92.31 90 ASP A CA 1
ATOM 733 C C . ASP A 1 90 ? 9.742 -3.685 -16.374 1.00 92.31 90 ASP A C 1
ATOM 735 O O . ASP A 1 90 ? 9.644 -2.731 -17.151 1.00 92.31 90 ASP A O 1
ATOM 739 N N . GLU A 1 91 ? 8.712 -4.029 -15.595 1.00 95.19 91 GLU A N 1
ATOM 740 C CA . GLU A 1 91 ? 7.398 -3.398 -15.704 1.00 95.19 91 GLU A CA 1
ATOM 741 C C . GLU A 1 91 ? 7.380 -1.984 -15.100 1.00 95.19 91 GLU A C 1
ATOM 743 O O . GLU A 1 91 ? 7.171 -1.774 -13.902 1.00 95.19 91 GLU A O 1
ATOM 748 N N . ALA A 1 92 ? 7.569 -0.975 -15.949 1.00 94.25 92 ALA A N 1
ATOM 749 C CA . ALA A 1 92 ? 7.579 0.432 -15.547 1.00 94.25 92 ALA A CA 1
ATOM 750 C C . ALA A 1 92 ? 6.181 1.033 -15.285 1.00 94.25 92 ALA A C 1
ATOM 752 O O . ALA A 1 92 ? 6.069 2.243 -15.082 1.00 94.25 92 ALA A O 1
ATOM 753 N N . VAL A 1 93 ? 5.120 0.218 -15.291 1.00 96.31 93 VAL A N 1
ATOM 754 C CA . VAL A 1 93 ? 3.762 0.682 -14.989 1.00 96.31 93 VAL A CA 1
ATOM 755 C C . VAL A 1 93 ? 3.720 1.192 -13.541 1.00 96.31 93 VAL A C 1
ATOM 757 O O . VAL A 1 93 ? 4.139 0.465 -12.640 1.00 96.31 93 VAL A O 1
ATOM 760 N N . PRO A 1 94 ? 3.243 2.422 -13.276 1.00 96.50 94 PRO A N 1
ATOM 761 C CA . PRO A 1 94 ? 3.148 2.943 -11.915 1.00 96.50 94 PRO A CA 1
ATOM 762 C C . PRO A 1 94 ? 2.215 2.091 -11.046 1.00 96.50 94 PRO A C 1
ATOM 764 O O . PRO A 1 94 ? 1.162 1.657 -11.512 1.00 96.50 94 PRO A O 1
ATOM 767 N N . LEU A 1 95 ? 2.549 1.913 -9.764 1.00 96.31 95 LEU A N 1
ATOM 768 C CA . LEU A 1 95 ? 1.665 1.245 -8.800 1.00 96.31 95 LEU A CA 1
ATOM 769 C C . LEU A 1 95 ? 0.346 2.000 -8.650 1.00 96.31 95 LEU A C 1
ATOM 771 O O . LEU A 1 95 ? -0.723 1.406 -8.566 1.00 96.31 95 LEU A O 1
ATOM 775 N N . LEU A 1 96 ? 0.410 3.327 -8.612 1.00 96.88 96 LEU A N 1
ATOM 776 C CA . LEU A 1 96 ? -0.753 4.186 -8.457 1.00 96.88 96 LEU A CA 1
ATOM 777 C C . LEU A 1 96 ? -0.753 5.214 -9.577 1.00 96.88 96 LEU A C 1
ATOM 779 O O . LEU A 1 96 ? 0.284 5.785 -9.894 1.00 96.88 96 LEU A O 1
ATOM 783 N N . CYS A 1 97 ? -1.927 5.488 -10.133 1.00 95.19 97 CYS A N 1
ATOM 784 C CA . CYS A 1 97 ? -2.129 6.561 -11.098 1.00 95.19 97 CYS A CA 1
ATOM 785 C C . CYS A 1 97 ? -3.273 7.462 -10.642 1.00 95.19 97 CYS A C 1
ATOM 787 O O . CYS A 1 97 ? -4.233 7.013 -10.006 1.00 95.19 97 CYS A O 1
ATOM 789 N N . THR A 1 98 ? -3.203 8.739 -11.012 1.00 93.75 98 THR A N 1
ATOM 790 C CA . THR A 1 98 ? -4.358 9.645 -10.930 1.00 93.75 98 THR A CA 1
ATOM 791 C C . THR A 1 98 ? -5.483 9.171 -11.857 1.00 93.75 98 THR A C 1
ATOM 793 O O . THR A 1 98 ? -5.252 8.401 -12.785 1.00 93.75 98 THR A O 1
ATOM 796 N N . LEU A 1 99 ? -6.704 9.687 -11.672 1.00 89.00 99 LEU A N 1
ATOM 797 C CA . LEU A 1 99 ? -7.825 9.403 -12.588 1.00 89.00 99 LEU A CA 1
ATOM 798 C C . LEU A 1 99 ? -7.542 9.821 -14.042 1.00 89.00 99 LEU A C 1
ATOM 800 O O . LEU A 1 99 ? -8.134 9.276 -14.961 1.00 89.00 99 LEU A O 1
ATOM 804 N N . ARG A 1 100 ? -6.622 10.771 -14.253 1.00 89.88 100 ARG A N 1
ATOM 805 C CA . ARG A 1 100 ? -6.182 11.219 -15.583 1.00 89.88 100 ARG A CA 1
ATOM 806 C C . ARG A 1 100 ? -4.970 10.436 -16.110 1.00 89.88 100 ARG A C 1
ATOM 808 O O . ARG A 1 100 ? -4.309 10.903 -17.028 1.00 89.88 100 ARG A O 1
ATOM 815 N N . GLY A 1 101 ? -4.608 9.316 -15.482 1.00 90.69 101 GLY A N 1
ATOM 816 C CA . GLY A 1 101 ? -3.500 8.455 -15.911 1.00 90.69 101 GLY A CA 1
ATOM 817 C C . GLY A 1 101 ? -2.096 8.966 -15.573 1.00 90.69 101 GLY A C 1
ATOM 818 O O . GLY A 1 101 ? -1.116 8.315 -15.915 1.00 90.69 101 GLY A O 1
ATOM 819 N N . ARG A 1 102 ? -1.957 10.110 -14.885 1.00 94.75 102 ARG A N 1
ATOM 820 C CA . ARG A 1 102 ? -0.630 10.585 -14.447 1.00 94.75 102 ARG A CA 1
ATOM 821 C C . ARG A 1 102 ? -0.021 9.618 -13.421 1.00 94.75 102 ARG A C 1
ATOM 823 O O . ARG A 1 102 ? -0.761 9.220 -12.515 1.00 94.75 102 ARG A O 1
ATOM 830 N N . PRO A 1 103 ? 1.286 9.313 -13.523 1.00 96.00 103 PRO A N 1
ATOM 831 C CA . PRO A 1 103 ? 1.966 8.368 -12.648 1.00 96.00 103 PRO A CA 1
ATOM 832 C C . PRO A 1 103 ? 2.088 8.906 -11.223 1.00 96.00 103 PRO A C 1
ATOM 834 O O . PRO A 1 103 ? 2.544 10.033 -10.996 1.00 96.00 103 PRO A O 1
ATOM 837 N N . GLY A 1 104 ? 1.729 8.052 -10.275 1.00 96.00 104 GLY A N 1
ATOM 838 C CA . GLY A 1 104 ? 1.856 8.280 -8.849 1.00 96.00 104 GLY A CA 1
ATOM 839 C C . GLY A 1 104 ? 0.722 9.092 -8.221 1.00 96.00 104 GLY A C 1
ATOM 840 O O . GLY A 1 104 ? -0.146 9.650 -8.898 1.00 96.00 104 GLY A O 1
ATOM 841 N N . LEU A 1 105 ? 0.739 9.150 -6.890 1.00 96.75 105 LEU A N 1
ATOM 842 C CA . LEU A 1 105 ? -0.149 9.960 -6.057 1.00 96.75 105 LEU A CA 1
ATOM 843 C C . LEU A 1 105 ? 0.665 10.656 -4.957 1.00 96.75 105 LEU A C 1
ATOM 845 O O . LEU A 1 105 ? 1.648 10.117 -4.448 1.00 96.75 105 LEU A O 1
ATOM 849 N N . SER A 1 106 ? 0.242 11.859 -4.567 1.00 95.12 106 SER A N 1
ATOM 850 C CA . SER A 1 106 ? 0.795 12.534 -3.390 1.00 95.12 106 SER A CA 1
ATOM 851 C C . SER A 1 106 ? 0.319 11.852 -2.105 1.00 95.12 106 SER A C 1
ATOM 853 O O . SER A 1 106 ? -0.740 11.224 -2.092 1.00 95.12 106 SER A O 1
ATOM 855 N N . ASP A 1 107 ? 1.071 12.024 -1.013 1.00 93.12 107 ASP A N 1
ATOM 856 C CA . ASP A 1 107 ? 0.676 11.535 0.317 1.00 93.12 107 ASP A CA 1
ATOM 857 C C . ASP A 1 107 ? -0.738 12.027 0.668 1.00 93.12 107 ASP A C 1
ATOM 859 O O . ASP A 1 107 ? -1.621 11.212 0.915 1.00 93.12 107 ASP A O 1
ATOM 863 N N . HIS A 1 108 ? -0.997 13.331 0.518 1.00 92.44 108 HIS A N 1
ATOM 864 C CA . HIS A 1 108 ? -2.315 13.929 0.745 1.00 92.44 108 HIS A CA 1
ATOM 865 C C . HIS A 1 108 ? -3.445 13.245 -0.047 1.00 92.44 108 HIS A C 1
ATOM 867 O O . HIS A 1 108 ? -4.490 12.938 0.523 1.00 92.44 108 HIS A O 1
ATOM 873 N N . HIS A 1 109 ? -3.242 12.946 -1.336 1.00 94.81 109 HIS A N 1
ATOM 874 C CA . HIS A 1 109 ? -4.257 12.247 -2.131 1.00 94.81 109 HIS A CA 1
ATOM 875 C C . HIS A 1 109 ? -4.493 10.816 -1.655 1.00 94.81 109 HIS A C 1
ATOM 877 O O . HIS A 1 109 ? -5.637 10.370 -1.629 1.00 94.81 109 HIS A O 1
ATOM 883 N N . ILE A 1 110 ? -3.438 10.094 -1.274 1.00 94.94 110 ILE A N 1
ATOM 884 C CA . ILE A 1 110 ? -3.586 8.741 -0.734 1.00 94.94 110 ILE A CA 1
ATOM 885 C C . ILE A 1 110 ? -4.392 8.783 0.570 1.00 94.94 110 ILE A C 1
ATOM 887 O O . ILE A 1 110 ? -5.328 8.001 0.728 1.00 94.94 110 ILE A O 1
ATOM 891 N N . ARG A 1 111 ? -4.102 9.735 1.469 1.00 91.62 111 ARG A N 1
ATOM 892 C CA . ARG A 1 111 ? -4.889 9.925 2.701 1.00 91.62 111 ARG A CA 1
ATOM 893 C C . ARG A 1 111 ? -6.351 10.231 2.397 1.00 91.62 111 ARG A C 1
ATOM 895 O O . ARG A 1 111 ? -7.230 9.609 2.981 1.00 91.62 111 ARG A O 1
ATOM 902 N N . GLY A 1 112 ? -6.605 11.116 1.433 1.00 92.94 112 GLY A N 1
ATOM 903 C CA . GLY A 1 112 ? -7.959 11.443 0.987 1.00 92.94 112 GLY A CA 1
ATOM 904 C C . GLY A 1 112 ? -8.727 10.244 0.420 1.00 92.94 112 GLY A C 1
ATOM 905 O O . GLY A 1 112 ? -9.930 10.150 0.624 1.00 92.94 112 GLY A O 1
ATOM 906 N N . LEU A 1 113 ? -8.053 9.294 -0.241 1.00 93.38 113 LEU A N 1
ATOM 907 C CA . LEU A 1 113 ? -8.691 8.059 -0.721 1.00 93.38 113 LEU A CA 1
ATOM 908 C C . LEU A 1 113 ? -9.058 7.094 0.410 1.00 93.38 113 LEU A C 1
ATOM 910 O O . LEU A 1 113 ? -10.019 6.341 0.262 1.00 93.38 113 LEU A O 1
ATOM 914 N N . LEU A 1 114 ? -8.288 7.090 1.499 1.00 91.75 114 LEU A N 1
ATOM 915 C CA . LEU A 1 114 ? -8.495 6.203 2.644 1.00 91.75 114 LEU A CA 1
ATOM 916 C C . LEU A 1 114 ? -9.477 6.785 3.671 1.00 91.75 114 LEU A C 1
ATOM 918 O O . LEU A 1 114 ? -10.145 6.014 4.353 1.00 91.75 114 LEU A O 1
ATOM 922 N N . GLN A 1 115 ? -9.614 8.112 3.754 1.00 89.75 115 GLN A N 1
ATOM 923 C CA . GLN A 1 115 ? -10.503 8.779 4.714 1.00 89.75 115 GLN A CA 1
ATOM 924 C C . GLN A 1 115 ? -11.948 8.240 4.695 1.00 89.75 115 GLN A C 1
ATOM 926 O O . GLN A 1 115 ? -12.424 7.851 5.759 1.00 89.75 115 GLN A O 1
ATOM 931 N N . PRO A 1 116 ? -12.618 8.073 3.533 1.00 90.69 116 PRO A N 1
ATOM 932 C CA . PRO A 1 116 ? -13.985 7.548 3.507 1.00 90.69 116 PRO A CA 1
ATOM 933 C C . PRO A 1 116 ? -14.111 6.124 4.062 1.00 90.69 116 PRO A C 1
ATOM 935 O O . PRO A 1 116 ? -15.174 5.740 4.545 1.00 90.69 116 PRO A O 1
ATOM 938 N N . VAL A 1 117 ? -13.037 5.328 4.000 1.00 89.88 117 VAL A N 1
ATOM 939 C CA . VAL A 1 117 ? -13.020 3.983 4.590 1.00 89.88 117 VAL A CA 1
ATOM 940 C C . VAL A 1 117 ? -13.037 4.076 6.113 1.00 89.88 117 VAL A C 1
ATOM 942 O O . VAL A 1 117 ? -13.788 3.344 6.753 1.00 89.88 117 VAL A O 1
ATOM 945 N N . PHE A 1 118 ? -12.258 4.993 6.694 1.00 87.75 118 PHE A N 1
ATOM 946 C CA . PHE A 1 118 ? -12.282 5.237 8.138 1.00 87.75 118 PHE A CA 1
ATOM 947 C C . PHE A 1 118 ? -13.607 5.817 8.597 1.00 87.75 118 PHE A C 1
ATOM 949 O O . PHE A 1 118 ? -14.131 5.372 9.610 1.00 87.75 118 PHE A O 1
ATOM 956 N N . ASP A 1 119 ? -14.170 6.760 7.848 1.00 89.56 119 ASP A N 1
ATOM 957 C CA . ASP A 1 119 ? -15.463 7.350 8.187 1.00 89.56 119 ASP A CA 1
ATOM 958 C C . ASP A 1 119 ? -16.548 6.266 8.248 1.00 89.56 119 ASP A C 1
ATOM 960 O O . ASP A 1 119 ? -17.307 6.197 9.216 1.00 89.56 119 ASP A O 1
ATOM 964 N N . LEU A 1 120 ? -16.563 5.352 7.270 1.00 90.00 120 LEU A N 1
ATOM 965 C CA . LEU A 1 120 ? -17.478 4.213 7.273 1.00 90.00 120 LEU A CA 1
ATOM 966 C C . LEU A 1 120 ? -17.197 3.236 8.424 1.00 90.00 120 LEU A C 1
ATOM 968 O O . LEU A 1 120 ? -18.139 2.731 9.033 1.00 90.00 120 LEU A O 1
ATOM 972 N N . ALA A 1 121 ? -15.928 2.967 8.736 1.00 88.88 121 ALA A N 1
ATOM 973 C CA . ALA A 1 121 ? -15.557 2.110 9.860 1.00 88.88 121 ALA A CA 1
ATOM 974 C C . ALA A 1 121 ? -16.028 2.699 11.200 1.00 88.88 121 ALA A C 1
ATOM 976 O O . ALA A 1 121 ? -16.626 1.983 11.996 1.00 88.88 121 ALA A O 1
ATOM 977 N N . LEU A 1 122 ? -15.852 4.006 11.413 1.00 90.19 122 LEU A N 1
ATOM 978 C CA . LEU A 1 122 ? -16.314 4.710 12.614 1.00 90.19 122 LEU A CA 1
ATOM 979 C C . LEU A 1 122 ? -17.841 4.664 12.752 1.00 90.19 122 LEU A C 1
ATOM 981 O O . LEU A 1 122 ? -18.353 4.491 13.856 1.00 90.19 122 LEU A O 1
ATOM 985 N N . VAL A 1 123 ? -18.578 4.802 11.643 1.00 91.75 123 VAL A N 1
ATOM 986 C CA . VAL A 1 123 ? -20.042 4.646 11.643 1.00 91.75 123 VAL A CA 1
ATOM 987 C C . VAL A 1 123 ? -20.435 3.228 12.057 1.00 91.75 123 VAL A C 1
ATOM 989 O O . VAL A 1 123 ? -21.309 3.073 12.906 1.00 91.75 123 VAL A O 1
ATOM 992 N N . ARG A 1 124 ? -19.771 2.204 11.508 1.00 90.56 124 ARG A N 1
ATOM 993 C CA . ARG A 1 124 ? -20.049 0.800 11.843 1.00 90.56 124 ARG A CA 1
ATOM 994 C C . ARG A 1 124 ? -19.722 0.466 13.292 1.00 90.56 124 ARG A C 1
ATOM 996 O O . ARG A 1 124 ? -20.564 -0.106 13.959 1.00 90.56 124 ARG A O 1
ATOM 1003 N N . MET A 1 125 ? -18.578 0.909 13.814 1.00 90.38 125 MET A N 1
ATOM 1004 C CA . MET A 1 125 ? -18.225 0.706 15.226 1.00 90.38 125 MET A CA 1
ATOM 1005 C C . MET A 1 125 ? -19.311 1.236 16.167 1.00 90.38 125 MET A C 1
ATOM 1007 O O . MET A 1 125 ? -19.703 0.557 17.112 1.00 90.38 125 MET A O 1
ATOM 1011 N N . ARG A 1 126 ? -19.854 2.426 15.883 1.00 91.69 126 ARG A N 1
ATOM 1012 C CA . ARG A 1 126 ? -20.962 2.979 16.673 1.00 91.69 126 ARG A CA 1
ATOM 1013 C C . ARG A 1 126 ? -22.239 2.152 16.559 1.00 91.69 126 ARG A C 1
ATOM 1015 O O . ARG A 1 126 ? -22.936 1.980 17.552 1.00 91.69 126 ARG A O 1
ATOM 1022 N N . GLN A 1 127 ? -22.552 1.649 15.366 1.00 93.31 127 GLN A N 1
ATOM 1023 C CA . GLN A 1 127 ? -23.712 0.777 15.143 1.00 93.31 127 GLN A CA 1
ATOM 1024 C C . GLN A 1 127 ? -23.565 -0.572 15.855 1.00 93.31 127 GLN A C 1
ATOM 1026 O O . GLN A 1 127 ? -24.544 -1.087 16.386 1.00 93.31 127 GLN A O 1
ATOM 1031 N N . ASP A 1 128 ? -22.341 -1.090 15.921 1.00 93.69 128 ASP A N 1
ATOM 1032 C CA . ASP A 1 128 ? -21.992 -2.344 16.588 1.00 93.69 128 ASP A CA 1
ATOM 1033 C C . ASP A 1 128 ? -21.866 -2.183 18.120 1.00 93.69 128 ASP A C 1
ATOM 1035 O O . ASP A 1 128 ? -21.538 -3.141 18.817 1.00 93.69 128 ASP A O 1
ATOM 1039 N N . GLY A 1 129 ? -22.126 -0.986 18.662 1.00 92.69 129 GLY A N 1
ATOM 1040 C CA . GLY A 1 129 ? -22.172 -0.726 20.105 1.00 92.69 129 GLY A CA 1
ATOM 1041 C C . GLY A 1 129 ? -20.813 -0.530 20.781 1.00 92.69 129 GLY A C 1
ATOM 1042 O O . GLY A 1 129 ? -20.718 -0.683 21.998 1.00 92.69 129 GLY A O 1
ATOM 1043 N N . TRP A 1 130 ? -19.766 -0.195 20.023 1.00 92.12 130 TRP A N 1
ATOM 1044 C CA . TRP A 1 130 ? -18.438 0.091 20.576 1.00 92.12 130 TRP A CA 1
ATOM 1045 C C . TRP A 1 130 ? -18.458 1.371 21.420 1.00 92.12 130 TRP A C 1
ATOM 1047 O O . TRP A 1 130 ? -19.259 2.280 21.180 1.00 92.12 130 TRP A O 1
ATOM 1057 N N . SER A 1 131 ? -17.552 1.475 22.394 1.00 91.75 131 SER A N 1
ATOM 1058 C CA . SER A 1 131 ? -17.470 2.658 23.256 1.00 91.75 131 SER A CA 1
ATOM 1059 C C . SER A 1 131 ? -16.957 3.889 22.495 1.00 91.75 131 SER A C 1
ATOM 1061 O O . SER A 1 131 ? -16.117 3.780 21.600 1.00 91.75 131 SER A O 1
ATOM 1063 N N . GLU A 1 132 ? -17.389 5.098 22.885 1.00 88.25 132 GLU A N 1
ATOM 1064 C CA . GLU A 1 132 ? -16.868 6.337 22.273 1.00 88.25 132 GLU A CA 1
ATOM 1065 C C . GLU A 1 132 ? -15.346 6.474 22.449 1.00 88.25 132 GLU A C 1
ATOM 1067 O O . GLU A 1 132 ? -14.677 7.014 21.574 1.00 88.25 132 GLU A O 1
ATOM 1072 N N . MET A 1 133 ? -14.770 5.901 23.513 1.00 82.94 133 MET A N 1
ATOM 1073 C CA . MET A 1 133 ? -13.318 5.844 23.693 1.00 82.94 133 MET A CA 1
ATOM 1074 C C . MET A 1 133 ? -12.632 5.040 22.576 1.00 82.94 133 MET A C 1
ATOM 1076 O O . MET A 1 133 ? -11.635 5.499 22.019 1.00 82.94 133 MET A O 1
ATOM 1080 N N . GLU A 1 134 ? -13.146 3.860 22.223 1.00 81.19 134 GLU A N 1
ATOM 1081 C CA . GLU A 1 134 ? -12.590 3.036 21.138 1.00 81.19 134 GLU A CA 1
ATOM 1082 C C . GLU A 1 134 ? -12.764 3.711 19.771 1.00 81.19 134 GLU A C 1
ATOM 1084 O O . GLU A 1 134 ? -11.857 3.697 18.933 1.00 81.19 134 GLU A O 1
ATOM 1089 N N . VAL A 1 135 ? -13.908 4.364 19.560 1.00 86.06 135 VAL A N 1
ATOM 1090 C CA . VAL A 1 135 ? -14.192 5.137 18.344 1.00 86.06 135 VAL A CA 1
ATOM 1091 C C . VAL A 1 135 ? -13.231 6.327 18.210 1.00 86.06 135 VAL A C 1
ATOM 1093 O O . VAL A 1 135 ? -12.673 6.554 17.131 1.00 86.06 135 VAL A O 1
ATOM 1096 N N . ASP A 1 136 ? -12.977 7.068 19.289 1.00 83.12 136 ASP A N 1
ATOM 1097 C CA . ASP A 1 136 ? -12.068 8.218 19.283 1.00 83.12 136 ASP A CA 1
ATOM 1098 C C . ASP A 1 136 ? -10.595 7.818 19.135 1.00 83.12 136 ASP A C 1
ATOM 1100 O O . ASP A 1 136 ? -9.816 8.536 18.489 1.00 83.12 136 ASP A O 1
ATOM 1104 N N . GLN A 1 137 ? -10.209 6.643 19.640 1.00 79.44 137 GLN A N 1
ATOM 1105 C CA . GLN A 1 137 ? -8.892 6.060 19.375 1.00 79.44 137 GLN A CA 1
ATOM 1106 C C . GLN A 1 137 ? -8.687 5.794 17.877 1.00 79.44 137 GLN A C 1
ATOM 1108 O O . GLN A 1 137 ? -7.660 6.204 17.321 1.00 79.44 137 GLN A O 1
ATOM 1113 N N . LEU A 1 138 ? -9.662 5.172 17.196 1.00 80.06 138 LEU A N 1
ATOM 1114 C CA . LEU A 1 138 ? -9.580 4.962 15.747 1.00 80.06 138 LEU A CA 1
ATOM 1115 C C . LEU A 1 138 ? -9.562 6.298 14.990 1.00 80.06 138 LEU A C 1
ATOM 1117 O O . LEU A 1 138 ? -8.750 6.475 14.079 1.00 80.06 138 LEU A O 1
ATOM 1121 N N . ARG A 1 139 ? -10.413 7.259 15.373 1.00 80.19 139 ARG A N 1
ATOM 1122 C CA . ARG A 1 139 ? -10.491 8.587 14.739 1.00 80.19 139 ARG A CA 1
ATOM 1123 C C . ARG A 1 139 ? -9.140 9.303 14.762 1.00 80.19 139 ARG A C 1
ATOM 1125 O O . ARG A 1 139 ? -8.684 9.791 13.727 1.00 80.19 139 ARG A O 1
ATOM 1132 N N . SER A 1 140 ? -8.493 9.323 15.924 1.00 74.19 140 SER A N 1
ATOM 1133 C CA . SER A 1 140 ? -7.249 10.065 16.157 1.00 74.19 140 SER A CA 1
ATOM 1134 C C . SER A 1 140 ? -6.047 9.460 15.434 1.00 74.19 140 SER A C 1
ATOM 1136 O O . SER A 1 140 ? -5.137 10.179 15.025 1.00 74.19 140 SER A O 1
ATOM 1138 N N . ALA A 1 141 ? -6.032 8.138 15.267 1.00 64.81 141 ALA A N 1
ATOM 1139 C CA . ALA A 1 141 ? -4.879 7.436 14.726 1.00 64.81 141 ALA A CA 1
ATOM 1140 C C . ALA A 1 141 ? -5.052 7.009 13.256 1.00 64.81 141 ALA A C 1
ATOM 1142 O O . ALA A 1 141 ? -4.035 6.795 12.598 1.00 64.81 141 ALA A O 1
ATOM 1143 N N . SER A 1 142 ? -6.294 6.885 12.765 1.00 67.31 142 SER A N 1
ATOM 1144 C CA . SER A 1 142 ? -6.760 6.451 11.430 1.00 67.31 142 SER A CA 1
ATOM 1145 C C . SER A 1 142 ? -5.693 5.798 10.534 1.00 67.31 142 SER A C 1
ATOM 1147 O O . SER A 1 142 ? -5.646 4.578 10.426 1.00 67.31 142 SER A O 1
ATOM 1149 N N . LEU A 1 143 ? -4.758 6.542 9.943 1.00 66.00 143 LEU A N 1
ATOM 1150 C CA . LEU A 1 143 ? -3.724 5.963 9.066 1.00 66.00 143 LEU A CA 1
ATOM 1151 C C . LEU A 1 143 ? -2.503 5.362 9.772 1.00 66.00 143 LEU A C 1
ATOM 1153 O O . LEU A 1 143 ? -2.026 4.298 9.379 1.00 66.00 143 LEU A O 1
ATOM 1157 N N . GLN A 1 144 ? -1.994 6.026 10.808 1.00 68.38 144 GLN A N 1
ATOM 1158 C CA . GLN A 1 144 ? -0.934 5.464 11.647 1.00 68.38 144 GLN A CA 1
ATOM 1159 C C . GLN A 1 144 ? -1.467 4.274 12.459 1.00 68.38 144 GLN A C 1
ATOM 1161 O O . GLN A 1 144 ? -0.719 3.345 12.759 1.00 68.38 144 GLN A O 1
ATOM 1166 N N . TRP A 1 145 ? -2.769 4.279 12.763 1.00 70.38 145 TRP A N 1
ATOM 1167 C CA . TRP A 1 145 ? -3.466 3.184 13.421 1.00 70.38 145 TRP A CA 1
ATOM 1168 C C . TRP A 1 145 ? -3.362 1.898 12.620 1.00 70.38 145 TRP A C 1
ATOM 1170 O O . TRP A 1 145 ? -2.927 0.906 13.177 1.00 70.38 145 TRP A O 1
ATOM 1180 N N . ILE A 1 146 ? -3.669 1.910 11.316 1.00 71.00 146 ILE A N 1
ATOM 1181 C CA . ILE A 1 146 ? -3.602 0.690 10.494 1.00 71.00 146 ILE A CA 1
ATOM 1182 C C . ILE A 1 146 ? -2.227 0.045 10.592 1.00 71.00 146 ILE A C 1
ATOM 1184 O O . ILE A 1 146 ? -2.136 -1.150 10.854 1.00 71.00 146 ILE A O 1
ATOM 1188 N N . ARG A 1 147 ? -1.158 0.829 10.425 1.00 72.38 147 ARG A N 1
ATOM 1189 C CA . ARG A 1 147 ? 0.217 0.328 10.535 1.00 72.38 147 ARG A CA 1
ATOM 1190 C C . ARG A 1 147 ? 0.514 -0.213 11.936 1.00 72.38 147 ARG A C 1
ATOM 1192 O O . ARG A 1 147 ? 1.045 -1.309 12.067 1.00 72.38 147 ARG A O 1
ATOM 1199 N N . ASN A 1 148 ? 0.177 0.542 12.980 1.00 68.62 148 ASN A N 1
ATOM 1200 C CA . ASN A 1 148 ? 0.459 0.143 14.360 1.00 68.62 148 ASN A CA 1
ATOM 1201 C C . ASN A 1 148 ? -0.341 -1.106 14.765 1.00 68.62 148 ASN A C 1
ATOM 1203 O O . ASN A 1 148 ? 0.205 -2.018 15.376 1.00 68.62 148 ASN A O 1
ATOM 1207 N N . THR A 1 149 ? -1.620 -1.164 14.404 1.00 69.44 149 THR A N 1
ATOM 1208 C CA . THR A 1 149 ? -2.531 -2.272 14.701 1.00 69.44 149 THR A CA 1
ATOM 1209 C C . THR A 1 149 ? -2.162 -3.517 13.908 1.00 69.44 149 THR A C 1
ATOM 1211 O O . THR A 1 149 ? -2.056 -4.582 14.501 1.00 69.44 149 THR A O 1
ATOM 1214 N N . SER A 1 150 ? -1.889 -3.404 12.605 1.00 68.44 150 SER A N 1
ATOM 1215 C CA . SER A 1 150 ? -1.439 -4.549 11.794 1.00 68.44 150 SER A CA 1
ATOM 1216 C C . SER A 1 150 ? -0.149 -5.154 12.344 1.00 68.44 150 SER A C 1
ATOM 1218 O O . SER A 1 150 ? -0.062 -6.369 12.501 1.00 68.44 150 SER A O 1
ATOM 1220 N N . ALA A 1 151 ? 0.829 -4.324 12.709 1.00 68.75 151 ALA A N 1
ATOM 1221 C CA . ALA A 1 151 ? 2.070 -4.806 13.299 1.00 68.75 151 ALA A CA 1
ATOM 1222 C C . ALA A 1 151 ? 1.869 -5.434 14.685 1.00 68.75 151 ALA A C 1
ATOM 1224 O O . ALA A 1 151 ? 2.466 -6.467 14.974 1.00 68.75 151 ALA A O 1
ATOM 1225 N N . ARG A 1 152 ? 1.000 -4.857 15.528 1.00 67.19 152 ARG A N 1
ATOM 1226 C CA . ARG A 1 152 ? 0.612 -5.461 16.814 1.00 67.19 152 ARG A CA 1
ATOM 1227 C C . ARG A 1 152 ? -0.043 -6.829 16.623 1.00 67.19 152 ARG A C 1
ATOM 1229 O O . ARG A 1 152 ? 0.373 -7.775 17.276 1.00 67.19 152 ARG A O 1
ATOM 1236 N N . LEU A 1 153 ? -1.005 -6.9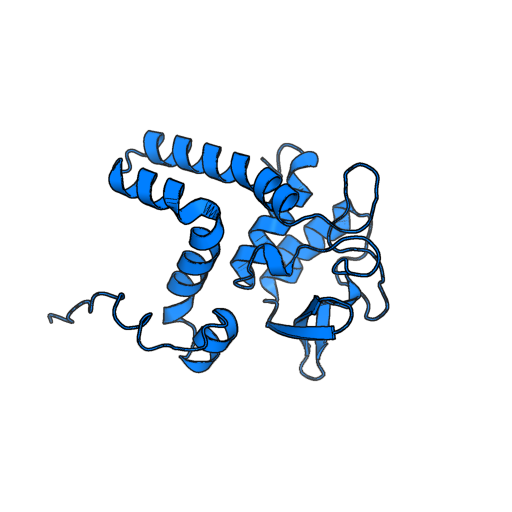51 15.705 1.00 69.31 153 LEU A N 1
ATOM 1237 C CA . LEU A 1 153 ? -1.679 -8.219 15.395 1.00 69.31 153 LEU A CA 1
ATOM 1238 C C . LEU A 1 153 ? -0.720 -9.275 14.834 1.00 69.31 153 LEU A C 1
ATOM 1240 O O . LEU A 1 153 ? -0.917 -10.466 15.053 1.00 69.31 153 LEU A O 1
ATOM 1244 N N . ALA A 1 154 ? 0.323 -8.851 14.122 1.00 69.38 154 ALA A N 1
ATOM 1245 C CA . ALA A 1 154 ? 1.347 -9.746 13.601 1.00 69.38 154 ALA A CA 1
ATOM 1246 C C . ALA A 1 154 ? 2.417 -10.125 14.637 1.00 69.38 154 ALA A C 1
ATOM 1248 O O . ALA A 1 154 ? 3.081 -11.142 14.465 1.00 69.38 154 ALA A O 1
ATOM 1249 N N . SER A 1 155 ? 2.573 -9.346 15.713 1.00 69.56 155 SER A N 1
ATOM 1250 C CA . SER A 1 155 ? 3.611 -9.534 16.733 1.00 69.56 155 SER A CA 1
ATOM 1251 C C . SER A 1 155 ? 3.687 -10.945 17.334 1.00 69.56 155 SER A C 1
ATOM 1253 O O . SER A 1 155 ? 4.809 -11.382 17.564 1.00 69.56 155 SER A O 1
ATOM 1255 N N . PRO A 1 156 ? 2.584 -11.682 17.585 1.00 72.31 156 PRO A N 1
ATOM 1256 C CA . PRO A 1 156 ? 2.673 -13.051 18.104 1.00 72.31 156 PRO A CA 1
ATOM 1257 C C . PRO A 1 156 ? 3.327 -14.039 17.128 1.00 72.31 156 PRO A C 1
ATOM 1259 O O . PRO A 1 156 ? 3.857 -15.062 17.546 1.00 72.31 156 PRO A O 1
ATOM 1262 N N . ASN A 1 157 ? 3.288 -13.731 15.829 1.00 68.94 157 ASN A N 1
ATOM 1263 C CA . ASN A 1 157 ? 3.750 -14.605 14.750 1.00 68.94 157 ASN A CA 1
ATOM 1264 C C . ASN A 1 157 ? 5.086 -14.154 14.138 1.00 68.94 157 ASN A C 1
ATOM 1266 O O . ASN A 1 157 ? 5.557 -14.775 13.187 1.00 68.94 157 ASN A O 1
ATOM 1270 N N . LEU A 1 158 ? 5.679 -13.069 14.643 1.00 69.38 158 LEU A N 1
ATOM 1271 C CA . LEU A 1 158 ? 6.935 -12.506 14.154 1.00 69.38 158 LEU A CA 1
ATOM 1272 C C . LEU A 1 158 ? 7.964 -12.494 15.278 1.00 69.38 158 LEU A C 1
ATOM 1274 O O . LEU A 1 158 ? 7.664 -12.102 16.405 1.00 69.38 158 LEU A O 1
ATOM 1278 N N . ASN A 1 159 ? 9.208 -12.857 14.970 1.00 75.25 159 ASN A N 1
ATOM 1279 C CA . ASN A 1 159 ? 10.287 -12.638 15.926 1.00 75.25 159 ASN A CA 1
ATOM 1280 C C . ASN A 1 159 ? 10.612 -11.134 16.052 1.00 75.25 159 ASN A C 1
ATOM 1282 O O . ASN A 1 159 ? 10.226 -10.310 15.220 1.00 75.25 159 ASN A O 1
ATOM 1286 N N . VAL A 1 160 ? 11.359 -10.759 17.094 1.00 65.25 160 VAL A N 1
ATOM 1287 C CA . VAL A 1 160 ? 11.668 -9.348 17.395 1.00 65.25 160 VAL A CA 1
ATOM 1288 C C . VAL A 1 160 ? 12.383 -8.643 16.231 1.00 65.25 160 VAL A C 1
ATOM 1290 O O . VAL A 1 160 ? 12.104 -7.473 15.977 1.00 65.25 160 VAL A O 1
ATOM 1293 N N . LEU A 1 161 ? 13.262 -9.333 15.496 1.00 68.06 161 LEU A N 1
ATOM 1294 C CA . LEU A 1 161 ? 13.972 -8.770 14.339 1.00 68.06 161 LEU A CA 1
ATOM 1295 C C . LEU A 1 161 ? 13.038 -8.579 13.134 1.00 68.06 161 LEU A C 1
ATOM 1297 O O . LEU A 1 161 ? 13.131 -7.573 12.434 1.00 68.06 161 LEU A O 1
ATOM 1301 N N . GLU A 1 162 ? 12.112 -9.508 12.907 1.00 67.25 162 GLU A N 1
ATOM 1302 C CA . GLU A 1 162 ? 11.093 -9.411 11.857 1.00 67.25 162 GLU A CA 1
ATOM 1303 C C . GLU A 1 162 ? 10.103 -8.284 12.141 1.00 67.25 162 GLU A C 1
ATOM 1305 O O . GLU A 1 162 ? 9.787 -7.499 11.246 1.00 67.25 162 GLU A O 1
ATOM 1310 N N . LEU A 1 163 ? 9.677 -8.148 13.398 1.00 66.81 163 LEU A N 1
ATOM 1311 C CA . LEU A 1 163 ? 8.814 -7.058 13.833 1.00 66.81 163 LEU A CA 1
ATOM 1312 C C . LEU A 1 163 ? 9.533 -5.705 13.735 1.00 66.81 163 LEU A C 1
ATOM 1314 O O . LEU A 1 163 ? 8.943 -4.734 13.266 1.00 66.81 163 LEU A O 1
ATOM 1318 N N . GLN A 1 164 ? 10.816 -5.635 14.110 1.00 65.06 164 GLN A N 1
ATOM 1319 C CA . GLN A 1 164 ? 11.658 -4.445 13.931 1.00 65.06 164 GLN A CA 1
ATOM 1320 C C . GLN A 1 164 ? 11.783 -4.042 12.461 1.00 65.06 164 GLN A C 1
ATOM 1322 O O . GLN A 1 164 ? 11.582 -2.871 12.127 1.00 65.06 164 GLN A O 1
ATOM 1327 N N . ALA A 1 165 ? 12.079 -5.002 11.582 1.00 66.56 165 ALA A N 1
ATOM 1328 C CA . ALA A 1 165 ? 12.194 -4.771 10.147 1.00 66.56 165 ALA A CA 1
ATOM 1329 C C . ALA A 1 165 ? 10.856 -4.317 9.536 1.00 66.56 165 ALA A C 1
ATOM 1331 O O . ALA A 1 165 ? 10.825 -3.357 8.770 1.00 66.56 165 ALA A O 1
ATOM 1332 N N . ALA A 1 166 ? 9.743 -4.943 9.928 1.00 64.50 166 ALA A N 1
ATOM 1333 C CA . ALA A 1 166 ? 8.394 -4.583 9.494 1.00 64.50 166 ALA A CA 1
ATOM 1334 C C . ALA A 1 166 ? 7.984 -3.174 9.958 1.00 64.50 166 ALA A C 1
ATOM 1336 O O . ALA A 1 166 ? 7.505 -2.345 9.177 1.00 64.50 166 ALA A O 1
ATOM 1337 N N . LEU A 1 167 ? 8.209 -2.869 11.238 1.00 66.88 167 LEU A N 1
ATOM 1338 C CA . LEU A 1 167 ? 7.837 -1.591 11.834 1.00 66.88 167 LEU A CA 1
ATOM 1339 C C . LEU A 1 167 ? 8.804 -0.462 11.505 1.00 66.88 167 LEU A C 1
ATOM 1341 O O . LEU A 1 167 ? 8.412 0.698 11.647 1.00 66.88 167 LEU A O 1
ATOM 1345 N N . ARG A 1 168 ? 10.010 -0.763 11.016 1.00 67.75 168 ARG A N 1
ATOM 1346 C CA . ARG A 1 168 ? 11.031 0.226 10.632 1.00 67.75 168 ARG A CA 1
ATOM 1347 C C . ARG A 1 168 ? 11.311 1.224 11.767 1.00 67.75 168 ARG A C 1
ATOM 1349 O O . ARG A 1 168 ? 11.618 2.394 11.532 1.00 67.75 168 ARG A O 1
ATOM 1356 N N . ILE A 1 169 ? 11.164 0.761 13.011 1.00 61.72 169 ILE A N 1
ATOM 1357 C CA . ILE A 1 169 ? 11.402 1.528 14.236 1.00 61.72 169 ILE A CA 1
ATOM 1358 C C . ILE A 1 169 ? 12.875 1.365 14.604 1.00 61.72 169 ILE A C 1
ATOM 1360 O O . ILE A 1 169 ? 13.352 0.245 14.753 1.00 61.72 169 ILE A O 1
ATOM 1364 N N . ARG A 1 170 ? 13.593 2.483 14.762 1.00 48.28 170 ARG A N 1
ATOM 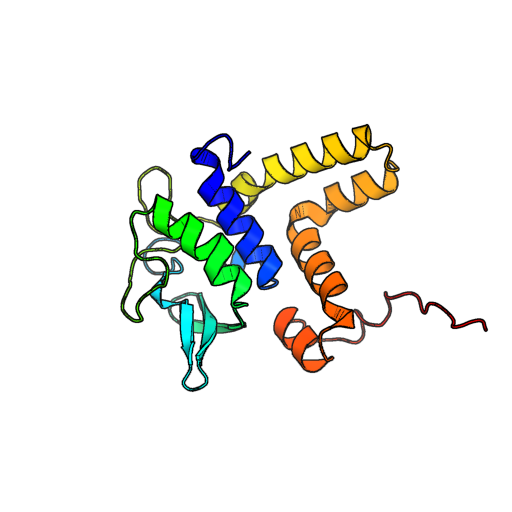1365 C CA . ARG A 1 170 ? 15.014 2.475 15.149 1.00 48.28 170 ARG A CA 1
ATOM 1366 C C . ARG A 1 170 ? 15.248 2.172 16.640 1.00 48.28 170 ARG A C 1
ATOM 1368 O O . ARG A 1 170 ? 16.336 1.722 16.963 1.00 48.28 170 ARG A O 1
ATOM 1375 N N . ASP A 1 171 ? 14.241 2.340 17.509 1.00 42.75 171 ASP A N 1
ATOM 1376 C CA . ASP A 1 171 ? 14.332 2.119 18.966 1.00 42.75 171 ASP A CA 1
ATOM 1377 C C . ASP A 1 171 ? 13.138 1.316 19.528 1.00 42.75 171 ASP A C 1
ATOM 1379 O O . ASP A 1 171 ? 12.010 1.806 19.601 1.00 42.75 171 ASP A O 1
ATOM 1383 N N . VAL A 1 172 ? 13.383 0.078 19.967 1.00 46.12 172 VAL A N 1
ATOM 1384 C CA . VAL A 1 172 ? 12.338 -0.893 20.377 1.00 46.12 172 VAL A CA 1
ATOM 1385 C C . VAL A 1 172 ? 11.836 -0.742 21.808 1.00 46.12 172 VAL A C 1
ATOM 1387 O O . VAL A 1 172 ? 10.735 -1.194 22.118 1.00 46.12 172 VAL A O 1
ATOM 1390 N N . ILE A 1 173 ? 12.574 -0.043 22.671 1.00 41.69 173 ILE A N 1
ATOM 1391 C CA . ILE A 1 173 ? 12.287 0.039 24.115 1.00 41.69 173 ILE A CA 1
ATOM 1392 C C . ILE A 1 173 ? 10.889 0.628 24.408 1.00 41.69 173 ILE A C 1
ATOM 1394 O O . ILE A 1 173 ? 10.304 0.356 25.451 1.00 41.69 173 ILE A O 1
ATOM 1398 N N . ARG A 1 174 ? 10.295 1.385 23.475 1.00 41.91 174 ARG A N 1
ATOM 1399 C CA . ARG A 1 174 ? 8.945 1.955 23.639 1.00 41.91 174 ARG A CA 1
ATOM 1400 C C . ARG A 1 174 ? 7.795 1.026 23.231 1.00 41.91 174 ARG A C 1
ATOM 1402 O O . ARG A 1 174 ? 6.679 1.242 23.696 1.00 41.91 174 ARG A O 1
ATOM 1409 N N . TYR A 1 175 ? 8.026 0.026 22.377 1.00 42.44 175 TYR A N 1
ATOM 1410 C CA . TYR A 1 175 ? 6.942 -0.809 21.829 1.00 42.44 175 TYR A CA 1
ATOM 1411 C C . TYR A 1 175 ? 6.633 -2.031 22.700 1.00 42.44 175 TYR A C 1
ATOM 1413 O O . TYR A 1 175 ? 5.472 -2.398 22.843 1.00 42.44 175 TYR A O 1
ATOM 1421 N N . THR A 1 176 ? 7.644 -2.617 23.346 1.00 43.16 176 THR A N 1
ATOM 1422 C CA . THR A 1 176 ? 7.453 -3.720 24.305 1.00 43.16 176 THR A CA 1
ATOM 1423 C C . THR A 1 176 ? 6.833 -3.255 25.625 1.00 43.16 176 THR A C 1
ATOM 1425 O O . THR A 1 176 ? 6.192 -4.042 26.304 1.00 43.16 176 THR A O 1
ATOM 1428 N N . ALA A 1 177 ? 6.950 -1.967 25.965 1.00 42.31 177 ALA A N 1
ATOM 1429 C CA . ALA A 1 177 ? 6.397 -1.391 27.194 1.00 42.31 177 ALA A CA 1
ATOM 1430 C C . ALA A 1 177 ? 4.882 -1.090 27.144 1.00 42.31 177 ALA A C 1
ATOM 1432 O O . ALA A 1 177 ? 4.317 -0.659 28.144 1.00 42.31 177 ALA A O 1
ATOM 1433 N N . THR A 1 178 ? 4.219 -1.260 25.991 1.00 42.28 178 THR A N 1
ATOM 1434 C CA . THR A 1 178 ? 2.771 -0.994 25.822 1.00 42.28 178 THR A CA 1
ATOM 1435 C C . THR A 1 178 ? 1.934 -2.243 25.553 1.00 42.28 178 THR A C 1
ATOM 1437 O O . THR A 1 178 ? 0.735 -2.119 25.308 1.00 42.28 178 THR A O 1
ATOM 1440 N N . VAL A 1 179 ? 2.534 -3.433 25.614 1.00 38.59 179 VAL A N 1
ATOM 1441 C CA . VAL A 1 179 ? 1.788 -4.693 25.680 1.00 38.59 179 VAL A CA 1
ATOM 1442 C C . VAL A 1 179 ? 1.572 -4.977 27.168 1.00 38.59 179 VAL A C 1
ATOM 1444 O O . VAL A 1 179 ? 2.565 -5.157 27.875 1.00 38.59 179 VAL A O 1
ATOM 1447 N N . PRO A 1 180 ? 0.334 -4.945 27.692 1.00 37.50 180 PRO A N 1
ATOM 1448 C CA . PRO A 1 180 ? 0.086 -5.414 29.046 1.00 37.50 180 PRO A CA 1
ATOM 1449 C C . PRO A 1 180 ? 0.496 -6.886 29.095 1.00 37.50 180 PRO A C 1
ATOM 1451 O O . PRO A 1 180 ? 0.069 -7.663 28.241 1.00 37.50 180 PRO A O 1
ATOM 1454 N N . ASN A 1 181 ? 1.342 -7.257 30.055 1.00 38.22 181 ASN A N 1
ATOM 1455 C CA . ASN A 1 181 ? 1.517 -8.659 30.408 1.00 38.22 181 ASN A CA 1
ATOM 1456 C C . ASN A 1 181 ? 0.130 -9.199 30.772 1.00 38.22 181 ASN A C 1
ATOM 1458 O O . ASN A 1 181 ? -0.435 -8.788 31.783 1.00 38.22 181 ASN A O 1
ATOM 1462 N N . GLU A 1 182 ? -0.417 -10.103 29.964 1.00 36.09 182 GLU A N 1
ATOM 1463 C CA . GLU A 1 182 ? -1.350 -11.083 30.504 1.00 36.09 182 GLU A CA 1
ATOM 1464 C C . GLU A 1 182 ? -0.514 -11.972 31.422 1.00 36.09 182 GLU A C 1
ATOM 1466 O O . GLU A 1 182 ? 0.291 -12.792 30.977 1.00 36.09 182 GLU A O 1
ATOM 1471 N N . GLU A 1 183 ? -0.621 -11.697 32.721 1.00 35.41 183 GLU A N 1
ATOM 1472 C CA . GLU A 1 183 ? -0.181 -12.606 33.766 1.00 35.41 183 GLU A CA 1
ATOM 1473 C C . GLU A 1 183 ? -0.861 -13.954 33.526 1.00 35.41 183 GLU A C 1
ATOM 1475 O O . GLU A 1 183 ? -2.086 -14.080 33.528 1.00 35.41 183 GLU A O 1
ATOM 1480 N N . SER A 1 184 ? -0.034 -14.962 33.272 1.00 36.09 184 SER A N 1
ATOM 1481 C CA . SER A 1 184 ? -0.411 -16.361 33.342 1.00 36.09 184 SER A CA 1
ATOM 1482 C C . SER A 1 184 ? -0.764 -16.687 34.791 1.00 36.09 184 SER A C 1
ATOM 1484 O O . SER A 1 184 ? 0.132 -16.934 35.599 1.00 36.09 184 SER A O 1
ATOM 1486 N N . ASP A 1 185 ? -2.054 -16.678 35.104 1.00 34.69 185 ASP A N 1
ATOM 1487 C CA . ASP A 1 185 ? -2.586 -17.227 36.345 1.00 34.69 185 ASP A CA 1
ATOM 1488 C C . ASP A 1 185 ? -3.304 -18.542 36.013 1.00 34.69 185 ASP A C 1
ATOM 1490 O O . ASP A 1 185 ? -4.459 -18.539 35.578 1.00 34.69 185 ASP A O 1
ATOM 1494 N N . SER A 1 186 ? -2.558 -19.653 36.113 1.00 33.88 186 SER A N 1
ATOM 1495 C CA . SER A 1 186 ? -2.962 -21.024 36.513 1.00 33.88 186 SER A CA 1
ATOM 1496 C C . SER A 1 186 ? -1.883 -22.046 36.149 1.00 33.88 186 SER A C 1
ATOM 1498 O O . SER A 1 186 ? -1.599 -22.205 34.940 1.00 33.88 186 SER A O 1
#

Organism: Aquipseudomonas alcaligenes (NCBI:txid43263)

Secondary structure (DSSP, 8-state):
-TTT-GGGHHHHHHHHHHHHTT--HHHH-EEGGGS-BGGGEEE-TTS-EEEEEEETTEEEEEEE--HHHIIIIIHHHHHHTT--SS--TT---BSSB-TT--BEE-HHHHHHHHHHHHHHHHHHHHHTT--HHHHHHHHHHHHHHHHHHHHHHHGGGS-HHHHHHHHT-S-GGGTGGGS-------